Protein AF-A0A501X6L5-F1 (afdb_monomer)

Sequence (198 aa):
YAATHTALEVLQSWLGADRAATLVVLTHGGVGLAGEDISDLAAAAVWGMARSAQAENPGRIVLIDTDAAVDASVLAGVGEPQLLVRGGTVHAPRLSPAPALLALPAAESAWRLAAGGGGTLEDLVIQPCPEVQAPLQAGQVRVAVAAVGVNFRDVVAALGMYPGQAPPLGAEGAGVVLETGPEVTDLAVGDAVMGFLG

Secondary structure (DSSP, 8-state):
-HHHHHHHHHHHHHHTS--SSPEEEEESSSS--TT---S-HHHHHHHHHHHHHHHHSTTSEEEEEESS---HHHHHTTS-SEEEEETTEEE---------SS-PPPTTS-EEEE--SSSSGGG-EEEE-GGGGSPPPTT-EEEEEEEE---HHHHHHHTT-SSSSPPPS--EEEEEEEEE-TT--S--TT-EEEEE--

Structure (mmCIF, N/CA/C/O backbone):
data_AF-A0A501X6L5-F1
#
_entry.id   AF-A0A501X6L5-F1
#
loop_
_atom_site.group_PDB
_atom_site.id
_atom_site.type_symbol
_atom_site.label_atom_id
_atom_site.label_alt_id
_atom_site.label_comp_id
_atom_site.label_asym_id
_atom_site.label_entity_id
_atom_site.label_seq_id
_atom_site.pdbx_PDB_ins_code
_atom_site.Cartn_x
_atom_site.Cartn_y
_atom_site.Cartn_z
_atom_site.occupancy
_atom_site.B_iso_or_equiv
_atom_site.auth_seq_id
_atom_site.auth_comp_id
_atom_site.auth_asym_id
_atom_site.auth_atom_id
_atom_site.pdbx_PDB_model_num
ATOM 1 N N . TYR A 1 1 ? -1.379 -13.416 -17.800 1.00 65.88 1 TYR A N 1
ATOM 2 C CA . TYR A 1 1 ? -0.197 -14.179 -18.260 1.00 65.88 1 TYR A CA 1
ATOM 3 C C . TYR A 1 1 ? 0.191 -13.961 -19.726 1.00 65.88 1 TYR A C 1
ATOM 5 O O . TYR A 1 1 ? 1.322 -14.272 -20.066 1.00 65.88 1 TYR A O 1
ATOM 13 N N . ALA A 1 2 ? -0.660 -13.412 -20.607 1.00 90.19 2 ALA A N 1
ATOM 14 C CA . ALA A 1 2 ? -0.265 -13.169 -22.005 1.00 90.19 2 ALA A CA 1
ATOM 15 C C . ALA A 1 2 ? 0.975 -12.256 -22.131 1.00 90.19 2 ALA A C 1
ATOM 17 O O . ALA A 1 2 ? 1.943 -12.636 -22.779 1.00 90.19 2 ALA A O 1
ATOM 18 N N . ALA A 1 3 ? 0.998 -11.122 -21.417 1.00 89.69 3 ALA A N 1
ATOM 19 C CA . ALA A 1 3 ? 2.121 -10.178 -21.441 1.00 89.69 3 ALA A CA 1
ATOM 20 C C . ALA A 1 3 ? 3.463 -10.812 -21.028 1.00 89.69 3 ALA A C 1
ATOM 22 O O . ALA A 1 3 ? 4.483 -10.581 -21.670 1.00 89.69 3 ALA A O 1
ATOM 23 N N . THR A 1 4 ? 3.463 -11.659 -19.994 1.00 92.25 4 THR A N 1
ATOM 24 C CA . THR A 1 4 ? 4.670 -12.366 -19.544 1.00 92.25 4 THR A CA 1
ATOM 25 C C . THR A 1 4 ? 5.132 -13.421 -20.545 1.00 92.25 4 THR A C 1
ATOM 27 O O . THR A 1 4 ? 6.331 -13.571 -20.730 1.00 92.25 4 THR A O 1
ATOM 30 N N . HIS A 1 5 ? 4.220 -14.117 -21.234 1.00 94.50 5 HIS A N 1
ATOM 31 C CA . HIS A 1 5 ? 4.602 -15.054 -22.298 1.00 94.50 5 HIS A CA 1
ATOM 32 C C . HIS A 1 5 ? 5.231 -14.331 -23.489 1.00 94.50 5 HIS A C 1
ATOM 34 O O . HIS A 1 5 ? 6.322 -14.698 -23.914 1.00 94.50 5 HIS A O 1
ATOM 40 N N . THR A 1 6 ? 4.605 -13.252 -23.960 1.00 95.75 6 THR A N 1
ATOM 41 C CA . THR A 1 6 ? 5.154 -12.435 -25.047 1.00 95.75 6 THR A CA 1
ATOM 42 C C . THR A 1 6 ? 6.518 -11.852 -24.677 1.00 95.75 6 THR A C 1
ATOM 44 O O . THR A 1 6 ? 7.462 -11.933 -25.459 1.00 95.75 6 THR A O 1
ATOM 47 N N . ALA A 1 7 ? 6.662 -11.308 -23.466 1.00 95.75 7 ALA A N 1
ATOM 48 C CA . ALA A 1 7 ? 7.943 -10.790 -23.000 1.00 95.75 7 ALA A CA 1
ATOM 49 C C . ALA A 1 7 ? 9.006 -11.896 -22.876 1.00 95.75 7 ALA A C 1
ATOM 51 O O . ALA A 1 7 ? 10.163 -11.659 -23.215 1.00 95.75 7 ALA A O 1
ATOM 52 N N . LEU A 1 8 ? 8.632 -13.107 -22.448 1.00 96.19 8 LEU A N 1
ATOM 53 C CA . LEU A 1 8 ? 9.548 -14.246 -22.371 1.00 96.19 8 LEU A CA 1
ATOM 54 C C . LEU A 1 8 ? 10.057 -14.656 -23.755 1.00 96.19 8 LEU A C 1
ATOM 56 O O . LEU A 1 8 ? 11.258 -14.846 -23.922 1.00 96.19 8 LEU A O 1
ATOM 60 N N . GLU A 1 9 ? 9.170 -14.751 -24.747 1.00 96.94 9 GLU A N 1
ATOM 61 C CA . GLU A 1 9 ? 9.541 -15.074 -26.130 1.00 96.94 9 GLU A CA 1
ATOM 62 C C . GLU A 1 9 ? 10.528 -14.045 -26.698 1.00 96.94 9 GLU A C 1
ATOM 64 O O . GLU A 1 9 ? 11.546 -14.413 -27.291 1.00 96.94 9 GLU A O 1
ATOM 69 N N . VAL A 1 10 ? 10.279 -12.752 -26.454 1.00 96.50 10 VAL A N 1
ATOM 70 C CA . VAL A 1 10 ? 11.188 -11.668 -26.856 1.00 96.50 10 VAL A CA 1
ATOM 71 C C . VAL A 1 10 ? 12.534 -11.784 -26.142 1.00 96.50 10 VAL A C 1
ATOM 73 O O . VAL A 1 10 ? 13.573 -11.697 -26.797 1.00 96.50 10 VAL A O 1
ATOM 76 N N . LEU A 1 11 ? 12.540 -12.015 -24.826 1.00 95.69 11 LEU A N 1
ATOM 77 C CA . LEU A 1 11 ? 13.768 -12.167 -24.042 1.00 95.69 11 LEU A CA 1
ATOM 78 C C . LEU A 1 11 ? 14.596 -13.363 -24.523 1.00 95.69 11 LEU A C 1
ATOM 80 O O . LEU A 1 11 ? 15.789 -13.211 -24.772 1.00 95.69 11 LEU A O 1
ATOM 84 N N . GLN A 1 12 ? 13.975 -14.528 -24.713 1.00 94.81 12 GLN A N 1
ATOM 85 C CA . GLN A 1 12 ? 14.652 -15.737 -25.190 1.00 94.81 12 GLN A CA 1
ATOM 86 C C . GLN A 1 12 ? 15.212 -15.550 -26.602 1.00 94.81 12 GLN A C 1
ATOM 88 O O . GLN A 1 12 ? 16.381 -15.847 -26.850 1.00 94.81 12 GLN A O 1
ATOM 93 N N . SER A 1 13 ? 14.407 -14.999 -27.516 1.00 95.06 13 SER A N 1
ATOM 94 C CA . SER A 1 13 ? 14.838 -14.698 -28.884 1.00 95.06 13 SER A CA 1
ATOM 95 C C . SER A 1 13 ? 15.982 -13.681 -28.917 1.00 95.06 13 SER A C 1
ATOM 97 O O . SER A 1 13 ? 16.910 -13.803 -29.721 1.00 95.06 13 SER A O 1
ATOM 99 N N . TRP A 1 14 ? 15.939 -12.670 -28.044 1.00 94.88 14 TRP A N 1
ATOM 100 C CA . TRP A 1 14 ? 16.968 -11.640 -27.979 1.00 94.88 14 TRP A CA 1
ATOM 101 C C . TRP A 1 14 ? 18.277 -12.146 -27.393 1.00 94.88 14 TRP A C 1
ATOM 103 O O . TRP A 1 14 ? 19.342 -11.931 -27.974 1.00 94.88 14 TRP A O 1
ATOM 113 N N . LEU A 1 15 ? 18.197 -12.822 -26.252 1.00 93.31 15 LEU A N 1
ATOM 114 C CA . LEU A 1 15 ? 19.366 -13.279 -25.516 1.00 93.31 15 LEU A CA 1
ATOM 115 C C . LEU A 1 15 ? 20.055 -14.463 -26.196 1.00 93.31 15 LEU A C 1
ATOM 117 O O . LEU A 1 15 ? 21.276 -14.561 -26.097 1.00 93.31 15 LEU A O 1
ATOM 121 N N . GLY A 1 16 ? 19.305 -15.296 -26.927 1.00 91.38 16 GLY A N 1
ATOM 122 C CA . GLY A 1 16 ? 19.835 -16.432 -27.686 1.00 91.38 16 GLY A CA 1
ATOM 123 C C . GLY A 1 16 ? 20.628 -16.058 -28.944 1.00 91.38 16 GLY A C 1
ATOM 124 O O . GLY A 1 16 ? 21.267 -16.926 -29.533 1.00 91.38 16 GLY A O 1
ATOM 125 N N . ALA A 1 17 ? 20.610 -14.788 -29.361 1.00 89.38 17 ALA A N 1
ATOM 126 C CA . ALA A 1 17 ? 21.415 -14.286 -30.470 1.00 89.38 17 ALA A CA 1
ATOM 127 C C . ALA A 1 17 ? 22.638 -13.500 -29.965 1.00 89.38 17 ALA A C 1
ATOM 129 O O . ALA A 1 17 ? 22.542 -12.713 -29.016 1.00 89.38 17 ALA A O 1
ATOM 130 N N . ASP A 1 18 ? 23.772 -13.662 -30.652 1.00 83.75 18 ASP A N 1
ATOM 131 C CA . ASP A 1 18 ? 24.971 -12.857 -30.415 1.00 83.75 18 ASP A CA 1
ATOM 132 C C . ASP A 1 18 ? 24.766 -11.450 -30.997 1.00 83.75 18 ASP A C 1
ATOM 134 O O . ASP A 1 18 ? 24.734 -11.246 -32.214 1.00 83.75 18 ASP A O 1
ATOM 138 N N . ARG A 1 19 ? 24.499 -10.483 -30.115 1.00 86.19 19 ARG A N 1
ATOM 139 C CA . ARG A 1 19 ? 24.167 -9.095 -30.462 1.00 86.19 19 ARG A CA 1
ATOM 140 C C . ARG A 1 19 ? 24.930 -8.150 -29.550 1.00 86.19 19 ARG A C 1
ATOM 142 O O . ARG A 1 19 ? 24.770 -8.216 -28.332 1.00 86.19 19 ARG A O 1
ATOM 149 N N . ALA A 1 20 ? 25.647 -7.201 -30.147 1.00 83.62 20 ALA A N 1
ATOM 150 C CA . ALA A 1 20 ? 26.329 -6.108 -29.451 1.00 83.62 20 ALA A CA 1
ATOM 151 C C . ALA A 1 20 ? 25.384 -4.926 -29.131 1.00 83.62 20 ALA A C 1
ATOM 153 O O . ALA A 1 20 ? 25.762 -3.767 -29.273 1.00 83.62 20 ALA A O 1
ATOM 154 N N . ALA A 1 21 ? 24.133 -5.215 -28.760 1.00 89.88 21 ALA A N 1
ATOM 155 C CA . ALA A 1 21 ? 23.106 -4.216 -28.467 1.00 89.88 21 ALA A CA 1
ATOM 156 C C . ALA A 1 21 ? 22.317 -4.580 -27.202 1.00 89.88 21 ALA A C 1
ATOM 158 O O . ALA A 1 21 ? 22.178 -5.756 -26.852 1.00 89.88 21 ALA A O 1
ATOM 159 N N . THR A 1 22 ? 21.764 -3.558 -26.554 1.00 92.75 22 THR A N 1
ATOM 160 C CA . THR A 1 22 ? 20.955 -3.675 -25.337 1.00 92.75 22 THR A CA 1
ATOM 161 C C . THR A 1 22 ? 19.469 -3.723 -25.687 1.00 92.75 22 THR A C 1
ATOM 163 O O . THR A 1 22 ? 18.991 -2.929 -26.496 1.00 92.75 22 THR A O 1
ATOM 166 N N . LEU A 1 23 ? 18.726 -4.639 -25.065 1.00 95.62 23 LEU A N 1
ATOM 167 C CA . LEU A 1 23 ? 17.267 -4.672 -25.134 1.00 95.62 23 LEU A CA 1
ATOM 168 C C . LEU A 1 23 ? 16.685 -3.694 -24.114 1.00 95.62 23 LEU A C 1
ATOM 170 O O . LEU A 1 23 ? 16.940 -3.832 -22.920 1.00 95.62 23 LEU A O 1
ATOM 174 N N . VAL A 1 24 ? 15.864 -2.750 -24.569 1.00 96.69 24 VAL A N 1
ATOM 175 C CA . VAL A 1 24 ? 15.085 -1.893 -23.670 1.00 96.69 24 VAL A CA 1
ATOM 176 C C . VAL A 1 24 ? 13.669 -2.441 -23.551 1.00 96.69 24 VAL A C 1
ATOM 178 O O . VAL A 1 24 ? 12.978 -2.614 -24.554 1.00 96.69 24 VAL A O 1
ATOM 181 N N . VAL A 1 25 ? 13.236 -2.694 -22.320 1.00 97.12 25 VAL A N 1
ATOM 182 C CA . VAL A 1 25 ? 11.857 -3.059 -21.990 1.00 97.12 25 VAL A CA 1
ATOM 183 C C . VAL A 1 25 ? 11.184 -1.823 -21.403 1.00 97.12 25 VAL A C 1
ATOM 185 O O . VAL A 1 25 ? 11.472 -1.434 -20.272 1.00 97.12 25 VAL A O 1
ATOM 188 N N . LEU A 1 26 ? 10.321 -1.197 -22.204 1.00 97.00 26 LEU A N 1
ATOM 189 C CA . LEU A 1 26 ? 9.562 -0.008 -21.826 1.00 97.00 26 LEU A CA 1
ATOM 190 C C . LEU A 1 26 ? 8.163 -0.403 -21.346 1.00 97.00 26 LEU A C 1
ATOM 192 O O . LEU A 1 26 ? 7.487 -1.215 -21.976 1.00 97.00 26 LEU A O 1
ATOM 196 N N . THR A 1 27 ? 7.731 0.185 -20.240 1.00 96.81 27 THR A N 1
ATOM 197 C CA . THR A 1 27 ? 6.448 -0.091 -19.578 1.00 96.81 27 THR A CA 1
ATOM 198 C C . THR A 1 27 ? 5.822 1.203 -19.055 1.00 96.81 27 THR A C 1
ATOM 200 O O . THR A 1 27 ? 6.477 2.247 -19.028 1.00 96.81 27 THR A O 1
ATOM 203 N N . HIS A 1 28 ? 4.551 1.134 -18.664 1.00 95.75 28 HIS A N 1
ATOM 204 C CA . HIS A 1 28 ? 3.815 2.234 -18.052 1.00 95.75 28 HIS A CA 1
ATOM 205 C C . HIS A 1 28 ? 3.000 1.690 -16.878 1.00 95.75 28 HIS A C 1
ATOM 207 O O . HIS A 1 28 ? 2.153 0.821 -17.077 1.00 95.75 28 HIS A O 1
ATOM 213 N N . GLY A 1 29 ? 3.251 2.193 -15.669 1.00 96.00 29 GLY A N 1
ATOM 214 C CA . GLY A 1 29 ? 2.468 1.837 -14.483 1.00 96.00 29 GLY A CA 1
ATOM 215 C C . GLY A 1 29 ? 2.742 0.439 -13.914 1.00 96.00 29 GLY A C 1
ATOM 216 O O . GLY A 1 29 ? 1.944 -0.052 -13.120 1.00 96.00 29 GLY A O 1
ATOM 217 N N . GLY A 1 30 ? 3.848 -0.208 -14.298 1.00 95.81 30 GLY A N 1
ATOM 218 C CA . GLY A 1 30 ? 4.288 -1.499 -13.756 1.00 95.81 30 GLY A CA 1
ATOM 219 C C . GLY A 1 30 ? 5.139 -1.388 -12.488 1.00 95.81 30 GLY A C 1
ATOM 220 O O . GLY A 1 30 ? 5.297 -2.366 -11.757 1.00 95.81 30 GLY A O 1
ATOM 221 N N . VAL A 1 31 ? 5.682 -0.204 -12.212 1.00 96.62 31 VAL A N 1
ATOM 222 C CA . VAL A 1 31 ? 6.394 0.155 -10.974 1.00 96.62 31 VAL A CA 1
ATOM 223 C C . VAL A 1 31 ? 6.049 1.600 -10.590 1.00 96.62 31 VAL A C 1
ATOM 225 O O . VAL A 1 31 ? 5.582 2.364 -11.432 1.00 96.62 31 VAL A O 1
ATOM 228 N N . GLY A 1 32 ? 6.272 1.991 -9.335 1.00 95.06 32 GLY A N 1
ATOM 229 C CA . GLY A 1 32 ? 5.905 3.319 -8.835 1.00 95.06 32 GLY A CA 1
ATOM 230 C C . GLY A 1 32 ? 6.797 3.796 -7.695 1.00 95.06 32 GLY A C 1
ATOM 231 O O . GLY A 1 32 ? 7.575 3.021 -7.128 1.00 95.06 32 GLY A O 1
ATOM 232 N N . LEU A 1 33 ? 6.697 5.088 -7.389 1.00 94.94 33 LEU A N 1
ATOM 233 C CA . LEU A 1 33 ? 7.301 5.692 -6.203 1.00 94.94 33 LEU A CA 1
ATOM 234 C C . LEU A 1 33 ? 6.522 5.314 -4.933 1.00 94.94 33 LEU A C 1
ATOM 236 O O . LEU A 1 33 ? 5.417 4.776 -4.981 1.00 94.94 33 LEU A O 1
ATOM 240 N N . ALA A 1 34 ? 7.103 5.604 -3.768 1.00 88.44 34 ALA A N 1
ATOM 241 C CA . ALA A 1 34 ? 6.405 5.425 -2.501 1.00 88.44 34 ALA A CA 1
ATOM 242 C C . ALA A 1 34 ? 5.109 6.257 -2.483 1.00 88.44 34 ALA A C 1
ATOM 244 O O . ALA A 1 34 ? 5.151 7.471 -2.676 1.00 88.44 34 ALA A O 1
ATOM 245 N N . GLY A 1 35 ? 3.974 5.596 -2.241 1.00 87.25 35 GLY A N 1
ATOM 246 C CA . GLY A 1 35 ? 2.648 6.220 -2.247 1.00 87.25 35 GLY A CA 1
ATOM 247 C C . GLY A 1 35 ? 1.938 6.230 -3.605 1.00 87.25 35 GLY A C 1
ATOM 248 O O . GLY A 1 35 ? 0.804 6.694 -3.666 1.00 87.25 35 GLY A O 1
ATOM 249 N N . GLU A 1 36 ? 2.557 5.717 -4.672 1.00 92.69 36 GLU A N 1
ATOM 250 C CA . GLU A 1 36 ? 1.889 5.518 -5.963 1.00 92.69 36 GLU A CA 1
ATOM 251 C C . GLU A 1 36 ? 1.265 4.120 -6.059 1.00 92.69 36 GLU A C 1
ATOM 253 O O . GLU A 1 36 ? 1.886 3.117 -5.696 1.00 92.69 36 GLU A O 1
ATOM 258 N N . ASP A 1 37 ? 0.057 4.051 -6.618 1.00 91.88 37 ASP A N 1
ATOM 259 C CA . ASP A 1 37 ? -0.573 2.785 -6.977 1.00 91.88 37 ASP A CA 1
ATOM 260 C C . ASP A 1 37 ? 0.036 2.207 -8.262 1.00 91.88 37 ASP A C 1
ATOM 262 O O . ASP A 1 37 ? 0.329 2.920 -9.225 1.00 91.88 37 ASP A O 1
ATOM 266 N N . ILE A 1 38 ? 0.167 0.881 -8.307 1.00 95.38 38 ILE A N 1
ATOM 267 C CA . ILE A 1 38 ? 0.560 0.154 -9.518 1.00 95.38 38 ILE A CA 1
ATOM 268 C C . ILE A 1 38 ? -0.686 -0.091 -10.370 1.00 95.38 38 ILE A C 1
ATOM 270 O O . ILE A 1 38 ? -1.555 -0.880 -9.997 1.00 95.38 38 ILE A O 1
ATOM 274 N N . SER A 1 39 ? -0.766 0.573 -11.523 1.00 95.19 39 SER A N 1
ATOM 275 C CA . SER A 1 39 ? -1.927 0.513 -12.419 1.00 95.19 39 SER A CA 1
ATOM 276 C C . SER A 1 39 ? -1.869 -0.631 -13.440 1.00 95.19 39 SER A C 1
ATOM 278 O O . SER A 1 39 ? -2.917 -1.057 -13.926 1.00 95.19 39 SER A O 1
ATOM 280 N N . ASP A 1 40 ? -0.681 -1.179 -13.727 1.00 96.00 40 ASP A N 1
ATOM 281 C CA . ASP A 1 40 ? -0.488 -2.323 -14.624 1.00 96.00 40 ASP A CA 1
ATOM 282 C C . ASP A 1 40 ? 0.278 -3.467 -13.932 1.00 96.00 40 ASP A C 1
ATOM 284 O O . ASP A 1 40 ? 1.506 -3.591 -13.975 1.00 96.00 40 ASP A O 1
ATOM 288 N N . LEU A 1 41 ? -0.481 -4.379 -13.322 1.00 96.19 41 LEU A N 1
ATOM 289 C CA . LEU A 1 41 ? 0.070 -5.573 -12.673 1.00 96.19 41 LEU A CA 1
ATOM 290 C C . LEU A 1 41 ? 0.727 -6.552 -13.662 1.00 96.19 41 LEU A C 1
ATOM 292 O O . LEU A 1 41 ? 1.592 -7.341 -13.270 1.00 96.19 41 LEU A O 1
ATOM 296 N N . ALA A 1 42 ? 0.340 -6.532 -14.941 1.00 96.31 42 ALA A N 1
ATOM 297 C CA . ALA A 1 42 ? 0.965 -7.380 -15.949 1.00 96.31 42 ALA A CA 1
ATOM 298 C C . ALA A 1 42 ? 2.362 -6.852 -16.304 1.00 96.31 42 ALA A C 1
ATOM 300 O O . ALA A 1 42 ? 3.305 -7.646 -16.382 1.00 96.31 42 ALA A O 1
ATOM 301 N N . ALA A 1 43 ? 2.520 -5.532 -16.432 1.00 96.62 43 ALA A N 1
ATOM 302 C CA . ALA A 1 43 ? 3.822 -4.886 -16.566 1.00 96.62 43 ALA A CA 1
ATOM 303 C C . ALA A 1 43 ? 4.704 -5.138 -15.332 1.00 96.62 43 ALA A C 1
ATOM 305 O O . ALA A 1 43 ? 5.874 -5.489 -15.488 1.00 96.62 43 ALA A O 1
ATOM 306 N N . ALA A 1 44 ? 4.147 -5.080 -14.117 1.00 97.19 44 ALA A N 1
ATOM 307 C CA . ALA A 1 44 ? 4.876 -5.418 -12.889 1.00 97.19 44 ALA A CA 1
ATOM 308 C C . ALA A 1 44 ? 5.438 -6.857 -12.911 1.00 97.19 44 ALA A C 1
ATOM 310 O O . ALA A 1 44 ? 6.580 -7.109 -12.509 1.00 97.19 44 ALA A O 1
ATOM 311 N N . ALA A 1 45 ? 4.664 -7.812 -13.437 1.00 96.94 45 ALA A N 1
ATOM 312 C CA . ALA A 1 45 ? 5.115 -9.191 -13.611 1.00 96.94 45 ALA A CA 1
ATOM 313 C C . ALA A 1 45 ? 6.229 -9.314 -14.669 1.00 96.94 45 ALA A C 1
ATOM 315 O O . ALA A 1 45 ? 7.208 -10.034 -14.453 1.00 96.94 45 ALA A O 1
ATOM 316 N N . VAL A 1 46 ? 6.123 -8.579 -15.785 1.00 97.69 46 VAL A N 1
ATOM 317 C CA . VAL A 1 46 ? 7.189 -8.491 -16.801 1.00 97.69 46 VAL A CA 1
ATOM 318 C C . VAL A 1 46 ? 8.474 -7.929 -16.191 1.00 97.69 46 VAL A C 1
ATOM 320 O O . VAL A 1 46 ? 9.542 -8.491 -16.426 1.00 97.69 46 VAL A O 1
ATOM 323 N N . TRP A 1 47 ? 8.379 -6.898 -15.346 1.00 97.19 47 TRP A N 1
ATOM 324 C CA . TRP A 1 47 ? 9.510 -6.356 -14.590 1.00 97.19 47 TRP A CA 1
ATOM 325 C C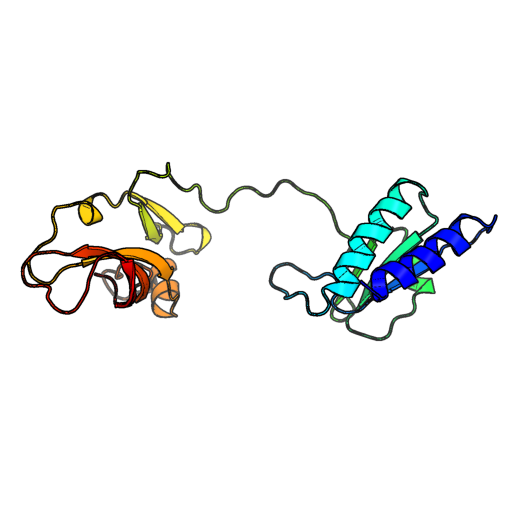 . TRP A 1 47 ? 10.187 -7.418 -13.725 1.00 97.19 47 TRP A C 1
ATOM 327 O O . TRP A 1 47 ? 11.406 -7.565 -13.778 1.00 97.19 47 TRP A O 1
ATOM 337 N N . GLY A 1 48 ? 9.417 -8.190 -12.952 1.00 96.12 48 GLY A N 1
ATOM 338 C CA . GLY A 1 48 ? 9.958 -9.278 -12.131 1.00 96.12 48 GLY A CA 1
ATOM 339 C C . GLY A 1 48 ? 10.744 -10.308 -12.943 1.00 96.12 48 GLY A C 1
ATOM 340 O O . GLY A 1 48 ? 11.876 -10.641 -12.593 1.00 96.12 48 GLY A O 1
ATOM 341 N N . MET A 1 49 ? 10.176 -10.755 -14.062 1.00 96.62 49 MET A N 1
ATOM 342 C CA . MET A 1 49 ? 10.817 -11.712 -14.964 1.00 96.62 49 MET A CA 1
ATOM 343 C C . MET A 1 49 ? 12.074 -11.133 -15.631 1.00 96.62 49 MET A C 1
ATOM 345 O O . MET A 1 49 ? 13.127 -11.770 -15.634 1.00 96.62 49 MET A O 1
ATOM 349 N N . ALA A 1 50 ? 11.990 -9.914 -16.166 1.00 96.88 50 ALA A N 1
ATOM 350 C CA . ALA A 1 50 ? 13.110 -9.267 -16.839 1.00 96.88 50 ALA A CA 1
ATOM 351 C C . ALA A 1 50 ? 14.269 -8.963 -15.878 1.00 96.88 50 ALA A C 1
ATOM 353 O O . ALA A 1 50 ? 15.424 -9.081 -16.279 1.00 96.88 50 ALA A O 1
ATOM 354 N N . ARG A 1 51 ? 13.993 -8.661 -14.599 1.00 96.12 51 ARG A N 1
ATOM 355 C CA . ARG A 1 51 ? 15.034 -8.543 -13.562 1.00 96.12 51 ARG A CA 1
ATOM 356 C C . ARG A 1 51 ? 15.797 -9.851 -13.343 1.00 96.12 51 ARG A C 1
ATOM 358 O O . ARG A 1 51 ? 17.009 -9.810 -13.157 1.00 96.12 51 ARG A O 1
ATOM 365 N N . SER A 1 52 ? 15.120 -11.001 -13.403 1.00 96.25 52 SER A N 1
ATOM 366 C CA . SER A 1 52 ? 15.797 -12.307 -13.351 1.00 96.25 52 SER A CA 1
ATOM 367 C C . SER A 1 52 ? 16.730 -12.480 -14.552 1.00 96.25 52 SER A C 1
ATOM 369 O O . SER A 1 52 ? 17.909 -12.781 -14.386 1.00 96.25 52 SER A O 1
ATOM 371 N N . ALA A 1 53 ? 16.240 -12.182 -15.760 1.00 95.62 53 ALA A N 1
ATOM 372 C CA . ALA A 1 53 ? 17.048 -12.251 -16.977 1.00 95.62 53 ALA A CA 1
ATOM 373 C C . ALA A 1 53 ? 18.234 -11.261 -16.970 1.00 95.62 53 ALA A C 1
ATOM 375 O O . ALA A 1 53 ? 19.306 -11.597 -17.472 1.00 95.62 53 ALA A O 1
ATOM 376 N N . GLN A 1 54 ? 18.071 -10.069 -16.377 1.00 95.50 54 GLN A N 1
ATOM 377 C CA . GLN A 1 54 ? 19.143 -9.085 -16.163 1.00 95.50 54 GLN A CA 1
ATOM 378 C C . GLN A 1 54 ? 20.268 -9.628 -15.280 1.00 95.50 54 GLN A C 1
ATOM 380 O O . GLN A 1 54 ? 21.435 -9.390 -15.586 1.00 95.50 54 GLN A O 1
ATOM 385 N N . ALA A 1 55 ? 19.931 -10.342 -14.202 1.00 94.00 55 ALA A N 1
ATOM 386 C CA . ALA A 1 55 ? 20.923 -10.927 -13.301 1.00 94.00 55 ALA A CA 1
ATOM 387 C C . ALA A 1 55 ? 21.776 -11.995 -14.007 1.00 94.00 55 ALA A C 1
ATOM 389 O O . ALA A 1 55 ? 22.975 -12.091 -13.758 1.00 94.00 55 ALA A O 1
ATOM 390 N N . GLU A 1 56 ? 21.170 -12.752 -14.923 1.00 94.81 56 GLU A N 1
ATOM 391 C CA . GLU A 1 56 ? 21.858 -13.753 -15.747 1.00 94.81 56 GLU A CA 1
ATOM 392 C C . GLU A 1 56 ? 22.633 -13.136 -16.924 1.00 94.81 56 GLU A C 1
ATOM 394 O O . GLU A 1 56 ? 23.612 -13.713 -17.392 1.00 94.81 56 GLU A O 1
ATOM 399 N N . ASN A 1 57 ? 22.220 -11.956 -17.403 1.00 92.88 57 ASN A N 1
ATOM 400 C CA . ASN A 1 57 ? 22.789 -11.291 -18.580 1.00 92.88 57 ASN A CA 1
ATOM 401 C C . ASN A 1 57 ? 23.133 -9.810 -18.303 1.00 92.88 57 ASN A C 1
ATOM 403 O O . ASN A 1 57 ? 22.482 -8.913 -18.861 1.00 92.88 57 ASN A O 1
ATOM 407 N N . PRO A 1 58 ? 24.157 -9.516 -17.474 1.00 92.38 58 PRO A N 1
ATOM 408 C CA . PRO A 1 58 ? 24.493 -8.146 -17.089 1.00 92.38 58 PRO A CA 1
ATOM 409 C C . PRO A 1 58 ? 24.744 -7.224 -18.291 1.00 92.38 58 PRO A C 1
ATOM 411 O O . PRO A 1 58 ? 25.443 -7.583 -19.237 1.00 92.38 58 PRO A O 1
ATOM 414 N N . GLY A 1 59 ? 24.160 -6.022 -18.260 1.00 91.69 59 GLY A N 1
ATOM 415 C CA . GLY A 1 59 ? 24.326 -4.994 -19.299 1.00 91.69 59 GLY A CA 1
ATOM 416 C C . GLY A 1 59 ? 23.554 -5.232 -20.606 1.00 91.69 59 GLY A C 1
ATOM 417 O O . GLY A 1 59 ? 23.543 -4.358 -21.473 1.00 91.69 59 GLY A O 1
ATOM 418 N N . ARG A 1 60 ? 22.871 -6.376 -20.763 1.00 94.38 60 ARG A N 1
ATOM 419 C CA . ARG A 1 60 ? 22.143 -6.704 -22.004 1.00 94.38 60 ARG A CA 1
ATOM 420 C C . ARG A 1 60 ? 20.688 -6.249 -22.027 1.00 94.38 60 ARG A C 1
ATOM 422 O O . ARG A 1 60 ? 20.099 -6.205 -23.105 1.00 94.38 60 ARG A O 1
ATOM 429 N N . ILE A 1 61 ? 20.109 -5.930 -20.872 1.00 96.56 61 ILE A N 1
ATOM 430 C CA . ILE A 1 61 ? 18.705 -5.526 -20.735 1.00 96.56 61 ILE A CA 1
ATOM 431 C C . ILE A 1 61 ? 18.626 -4.279 -19.855 1.00 96.56 61 ILE A C 1
ATOM 433 O O . ILE A 1 61 ? 19.236 -4.252 -18.786 1.00 96.56 61 ILE A O 1
ATOM 437 N N . VAL A 1 62 ? 17.827 -3.293 -20.260 1.00 97.44 62 VAL A N 1
ATOM 438 C CA . VAL A 1 62 ? 17.459 -2.117 -19.458 1.00 97.44 62 VAL A CA 1
ATOM 439 C C . VAL A 1 62 ? 15.939 -2.076 -19.306 1.00 97.44 62 VAL A C 1
ATOM 441 O O . VAL A 1 62 ? 15.209 -2.224 -20.287 1.00 97.44 62 VAL A O 1
ATOM 444 N N . LEU A 1 63 ? 15.463 -1.891 -18.076 1.00 97.94 63 LEU A N 1
ATOM 445 C CA . LEU A 1 63 ? 14.043 -1.741 -17.750 1.00 97.94 63 LEU A CA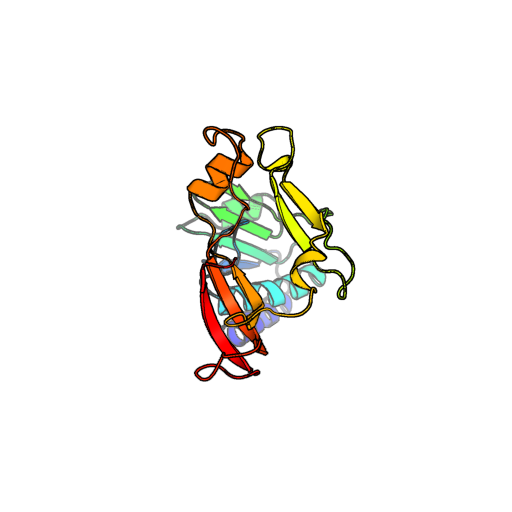 1
ATOM 446 C C . LEU A 1 63 ? 13.718 -0.266 -17.540 1.00 97.94 63 LEU A C 1
ATOM 448 O O . LEU A 1 63 ? 14.415 0.410 -16.784 1.00 97.94 63 LEU A O 1
ATOM 452 N N . ILE A 1 64 ? 12.665 0.219 -18.192 1.00 98.12 64 ILE A N 1
ATOM 453 C CA . ILE A 1 64 ? 12.204 1.602 -18.072 1.00 98.12 64 ILE A CA 1
ATOM 454 C C . ILE A 1 64 ? 10.689 1.599 -17.880 1.00 98.12 64 ILE A C 1
ATOM 456 O O . ILE A 1 64 ? 9.952 1.015 -18.675 1.00 98.12 64 ILE A O 1
ATOM 460 N N . ASP A 1 65 ? 10.215 2.272 -16.840 1.00 97.81 65 ASP A N 1
ATOM 461 C CA . ASP A 1 65 ? 8.796 2.571 -16.654 1.00 97.81 65 ASP A CA 1
ATOM 462 C C . ASP A 1 65 ? 8.614 4.080 -16.685 1.00 97.81 65 ASP A C 1
ATOM 464 O O . ASP A 1 65 ? 9.370 4.808 -16.043 1.00 97.81 65 ASP A O 1
ATOM 468 N N . THR A 1 66 ? 7.655 4.565 -17.463 1.00 96.94 66 THR A N 1
ATOM 469 C CA . THR A 1 66 ? 7.470 5.999 -17.682 1.00 96.94 66 THR A CA 1
ATOM 470 C C . THR A 1 66 ? 6.002 6.376 -17.767 1.00 96.94 66 THR A C 1
ATOM 472 O O . THR A 1 66 ? 5.177 5.615 -18.267 1.00 96.94 66 THR A O 1
ATOM 475 N N . ASP A 1 67 ? 5.676 7.572 -17.288 1.00 94.25 67 ASP A N 1
ATOM 476 C CA . ASP A 1 67 ? 4.356 8.191 -17.378 1.00 94.25 67 ASP A CA 1
ATOM 477 C C . ASP A 1 67 ? 4.124 8.968 -18.689 1.00 94.25 67 ASP A 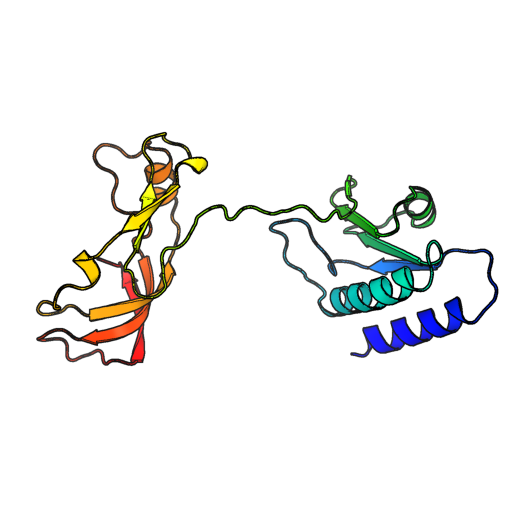C 1
ATOM 479 O O . ASP A 1 67 ? 3.005 9.411 -18.948 1.00 94.25 67 ASP A O 1
ATOM 483 N N . ALA A 1 68 ? 5.150 9.113 -19.534 1.00 93.31 68 ALA A N 1
ATOM 484 C CA . ALA A 1 68 ? 5.098 9.896 -20.765 1.00 93.31 68 ALA A CA 1
ATOM 485 C C . ALA A 1 68 ? 5.966 9.293 -21.883 1.00 93.31 68 ALA A C 1
ATOM 487 O O . ALA A 1 68 ? 6.713 8.338 -21.692 1.00 93.31 68 ALA A O 1
ATOM 488 N N . ALA A 1 69 ? 5.881 9.858 -23.089 1.00 92.88 69 ALA A N 1
ATOM 489 C CA . ALA A 1 69 ? 6.786 9.484 -24.172 1.00 92.88 69 ALA A CA 1
ATOM 490 C C . ALA A 1 69 ? 8.220 9.948 -23.857 1.00 92.88 69 ALA A C 1
ATOM 492 O O . ALA A 1 69 ? 8.444 11.116 -23.538 1.00 92.88 69 ALA A O 1
ATOM 493 N N . VAL A 1 70 ? 9.189 9.040 -23.987 1.00 92.75 70 VAL A N 1
ATOM 494 C CA . VAL A 1 70 ? 10.609 9.283 -23.688 1.00 92.75 70 VAL A CA 1
ATOM 495 C C . VAL A 1 70 ? 11.507 8.737 -24.792 1.00 92.75 70 VAL A C 1
ATOM 497 O O . VAL A 1 70 ? 11.147 7.786 -25.488 1.00 92.75 70 VAL A O 1
ATOM 500 N N . ASP A 1 71 ? 12.708 9.300 -24.920 1.00 93.94 71 ASP A N 1
ATOM 501 C CA . ASP A 1 71 ? 13.757 8.707 -25.745 1.00 93.94 71 ASP A CA 1
ATOM 502 C C . ASP A 1 71 ? 14.458 7.585 -24.965 1.00 93.94 71 ASP A C 1
ATOM 504 O O . ASP A 1 71 ? 15.338 7.809 -24.129 1.00 93.94 71 ASP A O 1
ATOM 508 N N . ALA A 1 72 ? 14.044 6.352 -25.248 1.00 92.44 72 ALA A N 1
ATOM 509 C CA . ALA A 1 72 ? 14.594 5.154 -24.628 1.00 92.44 72 ALA A CA 1
ATOM 510 C C . ALA A 1 72 ? 16.106 4.988 -24.865 1.00 92.44 72 ALA A C 1
ATOM 512 O O . ALA A 1 72 ? 16.780 4.391 -24.027 1.00 92.44 72 ALA A O 1
ATOM 513 N N . SER A 1 73 ? 16.652 5.512 -25.970 1.00 91.88 73 SER A N 1
ATOM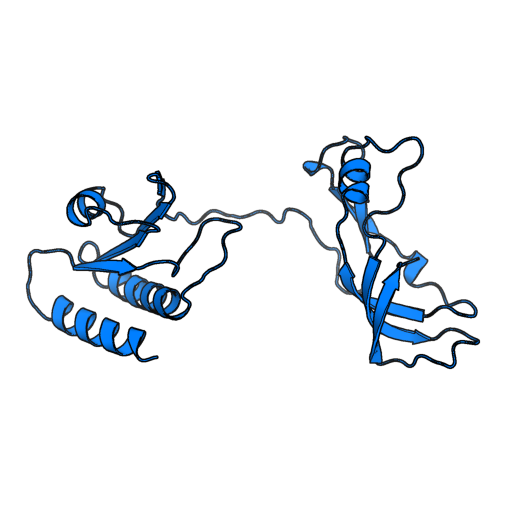 514 C CA . SER A 1 73 ? 18.084 5.402 -26.272 1.00 91.88 73 SER A CA 1
ATOM 515 C C . SER A 1 73 ? 18.924 6.299 -25.364 1.00 91.88 73 SER A C 1
ATOM 517 O O . SER A 1 73 ? 19.959 5.867 -24.855 1.00 91.88 73 SER A O 1
ATOM 519 N N . VAL A 1 74 ? 18.428 7.508 -25.078 1.00 93.19 74 VAL A N 1
ATOM 520 C CA . VAL A 1 74 ? 19.050 8.436 -24.127 1.00 93.19 74 VAL A CA 1
ATOM 521 C C . VAL A 1 74 ? 19.010 7.851 -22.718 1.00 93.19 74 VAL A C 1
ATOM 523 O O . VAL A 1 74 ? 20.034 7.816 -22.039 1.00 93.19 74 VAL A O 1
ATOM 526 N N . LEU A 1 75 ? 17.853 7.337 -22.292 1.00 94.50 75 LEU A N 1
ATOM 527 C CA . LEU A 1 75 ? 17.694 6.748 -20.960 1.00 94.50 75 LEU A CA 1
ATOM 528 C C . LEU A 1 75 ? 18.547 5.486 -20.773 1.00 94.50 75 LEU A C 1
ATOM 530 O O . LEU A 1 75 ? 19.198 5.338 -19.742 1.00 94.50 75 LEU A O 1
ATOM 534 N N . ALA A 1 76 ? 18.622 4.610 -21.777 1.00 92.56 76 ALA A N 1
ATOM 535 C CA . ALA A 1 76 ? 19.500 3.441 -21.731 1.00 92.56 76 ALA A CA 1
ATOM 536 C C . ALA A 1 76 ? 20.992 3.818 -21.618 1.00 92.56 76 ALA A C 1
ATOM 538 O O . ALA A 1 76 ? 21.780 3.050 -21.069 1.00 92.56 76 ALA A O 1
ATOM 539 N N . GLY A 1 77 ? 2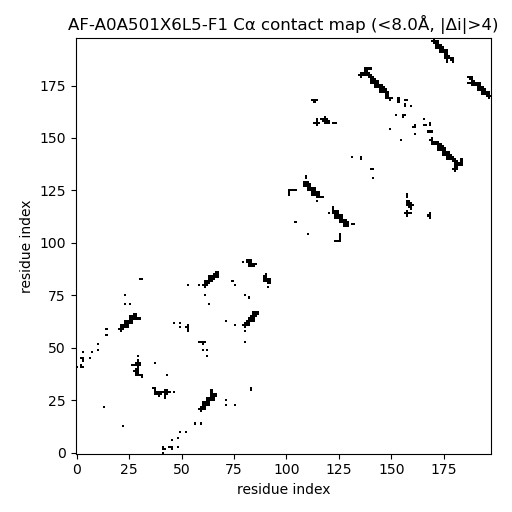1.377 5.011 -22.086 1.00 91.88 77 GLY A N 1
ATOM 540 C CA . GLY A 1 77 ? 22.732 5.554 -21.969 1.00 91.88 77 GLY A CA 1
ATOM 541 C C . GLY A 1 77 ? 23.110 6.082 -20.578 1.00 91.88 77 GLY A C 1
ATOM 542 O O . GLY A 1 77 ? 24.282 6.373 -20.354 1.00 91.88 77 GLY A O 1
ATOM 543 N N . VAL A 1 78 ? 22.165 6.184 -19.633 1.00 91.94 78 VAL A N 1
ATOM 544 C CA . VAL A 1 78 ? 22.417 6.686 -18.263 1.00 91.94 78 VAL A CA 1
ATOM 545 C C . VAL A 1 78 ? 23.324 5.745 -17.455 1.00 91.94 78 VAL A C 1
ATOM 547 O O . VAL A 1 78 ? 23.970 6.175 -16.504 1.00 91.94 78 VAL A O 1
ATOM 550 N N . GLY A 1 79 ? 23.416 4.469 -17.846 1.00 92.25 79 GLY A N 1
ATOM 551 C CA . GLY A 1 79 ? 24.257 3.471 -17.174 1.00 92.25 79 GLY A CA 1
ATOM 552 C C . GLY A 1 79 ? 23.579 2.762 -15.998 1.00 92.25 79 GLY A C 1
ATOM 553 O O . GLY A 1 79 ? 24.220 1.980 -15.300 1.00 92.25 79 GLY A O 1
ATOM 554 N N . GLU A 1 80 ? 22.281 2.992 -15.798 1.00 96.19 80 GLU A N 1
ATOM 555 C CA . GLU A 1 80 ? 21.461 2.287 -14.814 1.00 96.19 80 GLU A CA 1
ATOM 556 C C . GLU A 1 80 ? 20.648 1.174 -15.496 1.00 96.19 80 GLU A C 1
ATOM 558 O O . GLU A 1 80 ? 20.028 1.411 -16.535 1.00 96.19 80 GLU A O 1
ATOM 563 N N . PRO A 1 81 ? 20.590 -0.044 -14.926 1.00 96.00 81 PRO A N 1
ATOM 564 C CA . PRO A 1 81 ? 19.855 -1.155 -15.531 1.00 96.00 81 PRO A CA 1
ATOM 565 C C . PRO A 1 81 ? 18.334 -1.012 -15.390 1.00 96.00 81 PRO A C 1
ATOM 567 O O . PRO A 1 81 ? 17.580 -1.706 -16.074 1.00 96.00 81 PRO A O 1
ATOM 570 N N . GLN A 1 82 ? 17.865 -0.178 -14.462 1.00 97.69 82 GLN A N 1
ATOM 571 C CA . GLN A 1 82 ? 16.455 -0.040 -14.112 1.00 97.69 82 GLN A CA 1
ATOM 572 C C . GLN A 1 82 ? 16.150 1.428 -13.841 1.00 97.69 82 GLN A C 1
ATOM 574 O O . GLN A 1 82 ? 16.812 2.049 -13.011 1.00 97.69 82 GLN A O 1
ATOM 579 N N . LEU A 1 83 ? 15.146 1.960 -14.533 1.00 97.81 83 LEU A N 1
ATOM 580 C CA . LEU A 1 83 ? 14.771 3.365 -14.490 1.00 97.81 83 LEU A CA 1
ATOM 581 C C . LEU A 1 83 ? 13.260 3.521 -14.322 1.00 97.81 83 LEU A C 1
ATOM 583 O O . LEU A 1 83 ? 12.467 2.826 -14.956 1.00 97.81 83 LEU A O 1
ATOM 587 N N . LEU A 1 84 ? 12.879 4.485 -13.494 1.00 97.75 84 LEU A N 1
ATOM 588 C CA . LEU A 1 84 ? 11.517 4.973 -13.345 1.00 97.75 84 LEU A CA 1
ATOM 589 C C . LEU A 1 84 ? 11.499 6.456 -13.718 1.00 97.75 84 LEU A C 1
ATOM 591 O O . LEU A 1 84 ? 12.256 7.239 -13.151 1.00 97.75 84 LEU A O 1
ATOM 595 N N . VAL A 1 85 ? 10.653 6.844 -14.665 1.00 96.88 85 VAL A N 1
ATOM 596 C CA . VAL A 1 85 ? 10.494 8.231 -15.106 1.00 96.88 85 VAL A CA 1
ATOM 597 C C . VAL A 1 85 ? 9.113 8.728 -14.701 1.00 96.88 85 VAL A C 1
ATOM 599 O O . VAL A 1 85 ? 8.102 8.143 -15.100 1.00 96.88 85 VAL A O 1
ATOM 602 N N . ARG A 1 86 ? 9.080 9.790 -13.894 1.00 96.19 86 ARG A N 1
ATOM 603 C CA . ARG A 1 86 ? 7.851 10.434 -13.410 1.00 96.19 86 ARG A CA 1
ATOM 604 C C . ARG A 1 86 ? 7.992 11.944 -13.492 1.00 96.19 86 ARG A C 1
ATOM 606 O O . ARG A 1 86 ? 8.978 12.495 -13.002 1.00 96.19 86 ARG A O 1
ATOM 613 N N . GLY A 1 87 ? 7.055 12.621 -14.153 1.00 92.25 87 GLY A N 1
ATOM 614 C CA . GLY A 1 87 ? 7.072 14.080 -14.301 1.00 92.25 87 GLY A CA 1
ATOM 615 C C . GLY A 1 87 ? 8.383 14.627 -14.886 1.00 92.25 87 GLY A C 1
ATOM 616 O O . GLY A 1 87 ? 8.838 15.695 -14.486 1.00 92.25 87 GLY A O 1
ATOM 617 N N . GLY A 1 88 ? 9.040 13.866 -15.770 1.00 92.12 88 GLY A N 1
ATOM 618 C CA . GLY A 1 88 ? 10.346 14.212 -16.351 1.00 92.12 88 GLY A CA 1
ATOM 619 C C . GLY A 1 88 ? 11.564 13.977 -15.444 1.00 92.12 88 GLY A C 1
ATOM 620 O O . GLY A 1 88 ? 12.690 14.220 -15.873 1.00 92.12 88 GLY A O 1
ATOM 621 N N . THR A 1 89 ? 11.371 13.479 -14.221 1.00 95.25 89 THR A N 1
ATOM 622 C CA . THR A 1 89 ? 12.456 13.105 -13.302 1.00 95.25 89 THR A CA 1
ATOM 623 C C . THR A 1 89 ? 12.789 11.626 -13.454 1.00 95.25 89 THR A C 1
ATOM 625 O O . THR A 1 89 ? 11.894 10.786 -13.517 1.00 95.25 89 THR A O 1
ATOM 628 N N . VAL A 1 90 ? 14.084 11.306 -13.512 1.00 96.94 90 VAL A N 1
ATOM 629 C CA . VAL A 1 90 ? 14.588 9.932 -13.633 1.00 96.94 90 VAL A CA 1
ATOM 630 C C . VAL A 1 90 ? 15.017 9.417 -12.260 1.00 96.94 90 VAL A C 1
ATOM 632 O O . VAL A 1 90 ? 15.852 10.024 -11.592 1.00 96.94 90 VAL A O 1
ATOM 635 N N . HIS A 1 91 ? 14.474 8.272 -11.860 1.00 97.38 91 HIS A N 1
ATOM 636 C CA . HIS A 1 91 ? 14.775 7.571 -10.618 1.00 97.38 91 HIS A CA 1
ATOM 637 C C . HIS A 1 91 ? 15.405 6.210 -10.925 1.00 97.38 91 HIS A C 1
ATOM 639 O O . HIS A 1 91 ? 14.999 5.528 -11.865 1.00 97.38 91 HIS A O 1
ATOM 645 N N . ALA A 1 92 ? 16.359 5.788 -10.097 1.00 96.06 92 ALA A N 1
ATOM 646 C CA . ALA A 1 92 ? 16.930 4.446 -10.134 1.00 96.06 92 ALA A CA 1
ATOM 647 C C . ALA A 1 92 ? 16.655 3.740 -8.796 1.00 96.06 92 ALA A C 1
ATOM 649 O O . ALA A 1 92 ? 16.858 4.345 -7.738 1.00 96.06 92 ALA A O 1
ATOM 650 N N . PRO A 1 93 ? 16.201 2.474 -8.800 1.00 94.50 93 PRO A N 1
ATOM 651 C CA . PRO A 1 93 ? 15.901 1.766 -7.569 1.00 94.50 93 PRO A CA 1
ATOM 652 C C . PRO A 1 93 ? 17.193 1.398 -6.835 1.00 94.50 93 PRO A C 1
ATOM 654 O O . PRO A 1 93 ? 18.182 0.961 -7.436 1.00 94.50 93 PRO A O 1
ATOM 657 N N . ARG A 1 94 ? 17.172 1.544 -5.510 1.00 92.75 94 ARG A N 1
ATOM 658 C CA . ARG A 1 94 ? 18.213 1.065 -4.599 1.00 92.75 94 ARG A CA 1
ATOM 659 C C . ARG A 1 94 ? 17.552 0.420 -3.396 1.00 92.75 94 ARG A C 1
ATOM 661 O O . ARG A 1 94 ? 16.564 0.930 -2.880 1.00 92.75 94 ARG A O 1
ATOM 668 N N . LEU A 1 95 ? 18.110 -0.703 -2.962 1.00 92.62 95 LEU A N 1
ATOM 669 C CA . LEU A 1 95 ? 17.691 -1.340 -1.726 1.00 92.62 95 LEU A CA 1
ATOM 670 C C . LEU A 1 95 ? 18.413 -0.669 -0.559 1.00 92.62 95 LEU A C 1
ATOM 672 O O . LEU A 1 95 ? 19.641 -0.591 -0.550 1.00 92.62 95 LEU A O 1
ATOM 676 N N . SER A 1 96 ? 17.654 -0.227 0.435 1.00 92.06 96 SER A N 1
ATOM 677 C CA . SER A 1 96 ? 18.175 0.254 1.711 1.00 92.06 96 SER A CA 1
ATOM 678 C C . SER A 1 96 ? 17.397 -0.387 2.858 1.00 92.06 96 SER A C 1
ATOM 680 O O . SER A 1 96 ? 16.209 -0.678 2.693 1.00 92.06 96 SER A O 1
ATOM 682 N N . PRO A 1 97 ? 18.019 -0.591 4.031 1.00 90.94 97 PRO A N 1
ATOM 683 C CA . PRO A 1 97 ? 17.275 -0.935 5.234 1.00 90.94 97 PRO A CA 1
ATOM 684 C C . PRO A 1 97 ? 16.188 0.113 5.498 1.00 90.94 97 PRO A C 1
ATOM 686 O O . PRO A 1 97 ? 16.469 1.310 5.487 1.00 90.94 97 PRO A O 1
ATOM 689 N N . ALA A 1 98 ? 14.961 -0.342 5.735 1.00 84.19 98 ALA A N 1
ATOM 690 C CA . ALA A 1 98 ? 13.853 0.502 6.157 1.00 84.19 98 ALA A CA 1
ATOM 691 C C . ALA A 1 98 ? 13.573 0.202 7.637 1.00 84.19 98 ALA A C 1
ATOM 693 O O . ALA A 1 98 ? 13.068 -0.883 7.939 1.00 84.19 98 ALA A O 1
ATOM 694 N N . PRO A 1 99 ? 13.947 1.089 8.578 1.00 79.81 99 PRO A N 1
ATOM 695 C CA . PRO A 1 99 ? 13.565 0.902 9.969 1.00 79.81 99 PRO A CA 1
ATOM 696 C C . PRO A 1 99 ? 12.039 0.978 10.083 1.00 79.81 99 PRO A C 1
ATOM 698 O O . PRO A 1 99 ? 11.394 1.757 9.381 1.00 79.81 99 PRO A O 1
ATOM 701 N N . ALA A 1 100 ? 11.457 0.164 10.964 1.00 79.19 100 ALA A N 1
ATOM 702 C CA . ALA A 1 100 ? 10.044 0.301 11.285 1.00 79.19 100 ALA A CA 1
ATOM 703 C C . ALA A 1 100 ? 9.801 1.710 11.844 1.00 79.19 100 ALA A C 1
ATOM 705 O O . ALA A 1 100 ? 10.491 2.120 12.777 1.00 79.19 100 ALA A O 1
ATOM 706 N N . LEU A 1 101 ? 8.830 2.434 11.279 1.00 81.00 101 LEU A N 1
ATOM 707 C CA . LEU A 1 101 ? 8.444 3.757 11.783 1.00 81.00 101 LEU A CA 1
ATOM 708 C C . LEU A 1 101 ? 7.931 3.657 13.226 1.00 81.00 101 LEU A C 1
ATOM 710 O O . LEU A 1 101 ? 8.237 4.505 14.053 1.00 81.00 101 LEU A O 1
ATOM 714 N N . LEU A 1 102 ? 7.197 2.581 13.529 1.00 86.25 102 LEU A N 1
ATOM 715 C CA . LEU A 1 102 ? 6.692 2.253 14.857 1.00 86.25 102 LEU A CA 1
ATOM 716 C C . LEU A 1 102 ? 6.910 0.766 15.141 1.00 86.25 102 LEU A C 1
ATOM 718 O O . LEU A 1 102 ? 6.653 -0.084 14.286 1.00 86.25 102 LEU A O 1
ATOM 722 N N . ALA A 1 103 ? 7.359 0.446 16.353 1.00 85.19 103 ALA A N 1
ATOM 723 C CA . ALA A 1 103 ? 7.444 -0.928 16.829 1.00 85.19 103 ALA A CA 1
ATOM 724 C C . ALA A 1 103 ? 6.119 -1.315 17.495 1.00 85.19 103 ALA A C 1
ATOM 726 O O . ALA A 1 103 ? 5.759 -0.766 18.538 1.00 85.19 103 ALA A O 1
ATOM 727 N N . LEU A 1 104 ? 5.394 -2.258 16.892 1.00 84.44 104 LEU A N 1
ATOM 728 C CA . LEU A 1 104 ? 4.202 -2.823 17.516 1.00 84.44 104 LEU A CA 1
ATOM 729 C C . LEU A 1 104 ? 4.611 -3.765 18.660 1.00 84.44 104 LEU A C 1
ATOM 731 O O . LEU A 1 104 ? 5.585 -4.512 18.519 1.00 84.44 104 LEU A O 1
ATOM 735 N N . PRO A 1 105 ? 3.894 -3.749 19.793 1.00 83.25 105 PRO A N 1
ATOM 736 C CA . PRO A 1 105 ? 4.143 -4.676 20.883 1.00 83.25 105 PRO A CA 1
ATOM 737 C C . PRO A 1 105 ? 3.663 -6.093 20.514 1.00 83.25 105 PRO A C 1
ATOM 739 O O . PRO A 1 105 ? 3.053 -6.315 19.467 1.00 83.25 105 PRO A O 1
ATOM 742 N N . ALA A 1 106 ? 3.982 -7.082 21.354 1.00 79.94 106 ALA A N 1
ATOM 743 C CA . ALA A 1 106 ? 3.653 -8.485 21.092 1.00 79.94 106 ALA A CA 1
ATOM 744 C C . ALA A 1 106 ? 2.138 -8.702 20.887 1.00 79.94 106 ALA A C 1
ATOM 746 O O . ALA A 1 106 ? 1.321 -7.993 21.477 1.00 79.94 106 ALA A O 1
ATOM 747 N N . ALA A 1 107 ? 1.777 -9.717 20.093 1.00 69.06 107 ALA A N 1
ATOM 748 C CA . ALA A 1 107 ? 0.428 -9.934 19.550 1.00 69.06 107 ALA A CA 1
ATOM 749 C C . ALA A 1 107 ? -0.719 -10.029 20.583 1.00 69.06 107 ALA A C 1
ATOM 751 O O . ALA A 1 107 ? -1.874 -9.848 20.217 1.00 69.06 107 ALA A O 1
ATOM 752 N N . GLU A 1 108 ? -0.422 -10.284 21.859 1.00 68.94 108 GLU A N 1
ATOM 753 C CA . GLU A 1 108 ? -1.423 -10.412 22.934 1.00 68.94 108 GLU A CA 1
ATOM 754 C C . GLU A 1 108 ? -1.629 -9.124 23.751 1.00 68.94 108 GLU A C 1
ATOM 756 O O . GLU A 1 108 ? -2.504 -9.054 24.616 1.00 68.94 108 GLU A O 1
ATOM 761 N N . SER A 1 109 ? -0.828 -8.087 23.499 1.00 80.50 109 SER A N 1
ATOM 762 C CA . SER A 1 109 ? -0.948 -6.815 24.210 1.00 80.50 109 SER A CA 1
ATOM 763 C C . SER A 1 109 ? -1.942 -5.887 23.517 1.00 80.50 109 SER A C 1
ATOM 765 O O . SER A 1 109 ? -1.875 -5.678 22.308 1.00 80.50 109 SER A O 1
ATOM 767 N N . ALA A 1 110 ? -2.861 -5.305 24.288 1.00 90.62 110 ALA A N 1
ATOM 768 C CA . ALA A 1 110 ? -3.698 -4.222 23.797 1.00 90.62 110 ALA A CA 1
ATOM 769 C C . ALA A 1 110 ? -2.894 -2.919 23.751 1.00 90.62 110 ALA A C 1
ATOM 771 O O . ALA A 1 110 ? -2.219 -2.545 24.717 1.00 90.62 110 ALA A O 1
ATOM 772 N N . TRP A 1 111 ? -2.970 -2.222 22.624 1.00 93.44 111 TRP A N 1
ATOM 773 C CA . TRP A 1 111 ? -2.238 -0.989 22.373 1.00 93.44 111 TRP A CA 1
ATOM 774 C C . TRP A 1 111 ? -3.070 -0.033 21.527 1.00 93.44 111 TRP A C 1
ATOM 776 O O . TRP A 1 111 ? -4.038 -0.428 20.880 1.00 93.44 111 TRP A O 1
ATOM 786 N N . ARG A 1 112 ? -2.672 1.236 21.529 1.00 92.62 112 ARG A N 1
ATOM 787 C CA . ARG A 1 112 ? -3.232 2.276 20.666 1.00 92.62 112 ARG A CA 1
ATOM 788 C C . ARG A 1 112 ? -2.131 3.171 20.116 1.00 92.62 112 ARG A C 1
ATOM 790 O O . ARG A 1 112 ? -1.074 3.308 20.734 1.00 92.62 112 ARG A O 1
ATOM 797 N N . LEU A 1 113 ? -2.402 3.808 18.983 1.00 93.88 113 LEU A N 1
ATOM 798 C CA . LEU A 1 113 ? -1.588 4.918 18.501 1.00 93.88 113 LEU A CA 1
ATOM 799 C C . LEU A 1 113 ? -1.928 6.175 19.312 1.00 93.88 113 LEU A C 1
ATOM 801 O O . LEU A 1 113 ? -3.102 6.483 19.519 1.00 93.88 113 LEU A O 1
ATOM 805 N N . ALA A 1 114 ? -0.916 6.905 19.762 1.00 92.69 114 ALA A N 1
ATOM 806 C CA . ALA A 1 114 ? -1.090 8.156 20.485 1.00 92.69 114 ALA A CA 1
ATOM 807 C C . ALA A 1 114 ? -0.161 9.241 19.933 1.00 92.69 114 ALA A C 1
ATOM 809 O O . ALA A 1 114 ? 0.917 8.951 19.410 1.00 92.69 114 ALA A O 1
ATOM 810 N N . ALA A 1 115 ? -0.586 10.496 20.080 1.00 91.50 115 ALA A N 1
ATOM 811 C CA . ALA A 1 115 ? 0.292 11.640 19.890 1.00 91.50 115 ALA A CA 1
ATOM 812 C C . ALA A 1 115 ? 1.423 11.589 20.928 1.00 91.50 115 ALA A C 1
ATOM 814 O O . ALA A 1 115 ? 1.173 11.308 22.104 1.00 91.50 115 ALA A O 1
ATOM 815 N N . GLY A 1 116 ? 2.654 11.862 20.503 1.00 84.75 116 GLY A N 1
ATOM 816 C CA . GLY A 1 116 ? 3.748 12.113 21.433 1.00 84.75 116 GLY A CA 1
ATOM 817 C C . GLY A 1 116 ? 3.731 13.534 21.979 1.00 84.75 116 GLY A C 1
ATOM 818 O O . GLY A 1 116 ? 2.820 14.321 21.734 1.00 84.75 116 GLY A O 1
ATOM 819 N N . GLY A 1 117 ? 4.770 13.870 22.742 1.00 81.44 117 GLY A N 1
ATOM 820 C CA . GLY A 1 117 ? 4.875 15.170 23.410 1.00 81.44 117 GLY A CA 1
ATOM 821 C C . GLY A 1 117 ? 5.467 16.302 22.564 1.00 81.44 117 GLY A C 1
ATOM 822 O O . GLY A 1 117 ? 5.439 17.443 23.017 1.00 81.44 117 GLY A O 1
ATOM 823 N N . GLY A 1 118 ? 6.038 16.012 21.389 1.00 79.25 118 GLY A N 1
ATOM 824 C CA . GLY A 1 118 ? 6.826 16.988 20.622 1.00 79.25 118 GLY A CA 1
ATOM 825 C C . GLY A 1 118 ? 6.048 17.795 19.575 1.00 79.25 118 GLY A C 1
ATOM 826 O O . GLY A 1 118 ? 6.583 18.770 19.053 1.00 79.25 118 GLY A O 1
ATOM 827 N N . GLY A 1 119 ? 4.777 17.461 19.315 1.00 86.56 119 GLY A N 1
ATOM 828 C CA . GLY A 1 119 ? 3.930 18.202 18.373 1.00 86.56 119 GLY A CA 1
ATOM 829 C C . GLY A 1 119 ? 4.308 18.001 16.903 1.00 86.56 119 GLY A C 1
ATOM 830 O O . GLY A 1 119 ? 3.994 18.845 16.063 1.00 86.56 119 GLY A O 1
ATOM 831 N N . THR A 1 120 ? 4.979 16.897 16.582 1.00 90.56 120 THR A N 1
ATOM 832 C CA . THR A 1 120 ? 5.302 16.484 15.212 1.00 90.56 120 THR A CA 1
ATOM 833 C C . THR A 1 120 ? 4.740 15.089 14.921 1.00 90.56 120 THR A C 1
ATOM 835 O O . THR A 1 120 ? 4.361 14.355 15.836 1.00 90.56 120 THR A O 1
ATOM 838 N N . LEU A 1 121 ? 4.649 14.704 13.643 1.00 89.88 121 LEU A N 1
ATOM 839 C CA . LEU A 1 121 ? 4.170 13.361 13.278 1.00 89.88 121 LEU A CA 1
ATOM 840 C C . LEU A 1 121 ? 5.212 12.282 13.599 1.00 89.88 121 LEU A C 1
ATOM 842 O O . LEU A 1 121 ? 4.863 11.123 13.813 1.00 89.88 121 LEU A O 1
ATOM 846 N N . GLU A 1 122 ? 6.480 12.673 13.677 1.00 88.56 122 GLU A N 1
ATOM 847 C CA . GLU A 1 122 ? 7.606 11.844 14.086 1.00 88.56 122 GLU A CA 1
ATOM 848 C C . GLU A 1 122 ? 7.507 11.417 15.558 1.00 88.56 122 GLU A C 1
ATOM 850 O O . GLU A 1 122 ? 8.097 10.410 15.942 1.00 88.56 122 GLU A O 1
ATOM 855 N N . ASP A 1 123 ? 6.730 12.142 16.367 1.00 89.31 123 ASP A N 1
ATOM 856 C CA . ASP A 1 123 ? 6.538 11.848 17.787 1.00 89.31 123 ASP A CA 1
ATOM 857 C C . ASP A 1 123 ? 5.416 10.840 18.053 1.00 89.31 123 ASP A C 1
AT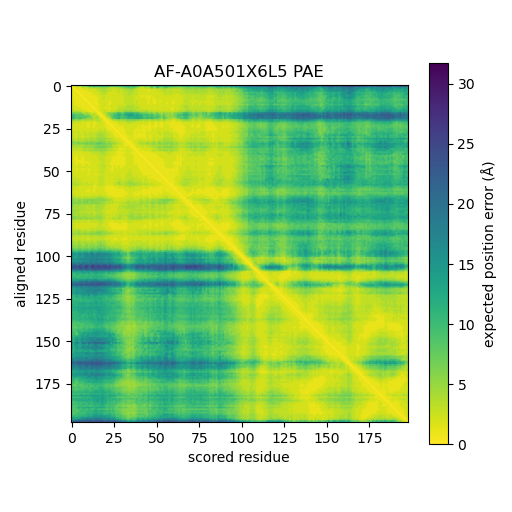OM 859 O O . ASP A 1 123 ? 5.119 10.557 19.211 1.00 89.31 123 ASP A O 1
ATOM 863 N N . LEU A 1 124 ? 4.744 10.312 17.026 1.00 93.44 124 LEU A N 1
ATOM 864 C CA . LEU A 1 124 ? 3.721 9.289 17.233 1.00 93.44 124 LEU A CA 1
ATOM 865 C C . LEU A 1 124 ? 4.303 8.086 17.987 1.00 93.44 124 LEU A C 1
ATOM 867 O O . LEU A 1 124 ? 5.408 7.624 17.712 1.00 93.44 124 LEU A O 1
ATOM 871 N N . VAL A 1 125 ? 3.538 7.559 18.943 1.00 92.81 125 VAL A N 1
ATOM 872 C CA . VAL A 1 125 ? 3.960 6.420 19.765 1.00 92.81 125 VAL A CA 1
ATOM 873 C C . VAL A 1 125 ? 2.890 5.345 19.821 1.00 92.81 125 VAL A C 1
ATOM 875 O O . VAL A 1 125 ? 1.690 5.616 19.751 1.00 92.81 125 VAL A O 1
ATOM 878 N N . ILE A 1 126 ? 3.337 4.106 20.013 1.00 93.62 126 ILE A N 1
ATOM 879 C CA . ILE A 1 126 ? 2.460 3.007 20.403 1.00 93.62 126 ILE A CA 1
ATOM 880 C C . ILE A 1 126 ? 2.392 2.971 21.928 1.00 93.62 126 ILE A C 1
ATOM 882 O O . ILE A 1 126 ? 3.398 2.746 22.601 1.00 93.62 126 ILE A O 1
ATOM 886 N N . GLN A 1 127 ? 1.203 3.209 22.477 1.00 91.88 127 GLN A N 1
ATOM 887 C CA . GLN A 1 127 ? 0.954 3.220 23.914 1.00 91.88 127 GLN A CA 1
ATOM 888 C C . GLN A 1 127 ? 0.192 1.948 24.328 1.00 91.88 127 GLN A C 1
ATOM 890 O O . GLN A 1 127 ? -0.794 1.604 23.671 1.00 91.88 127 GLN A O 1
ATOM 895 N N . PRO A 1 128 ? 0.578 1.269 25.427 1.00 91.69 128 PRO A N 1
ATOM 896 C CA . PRO A 1 128 ? -0.242 0.217 26.022 1.00 91.69 128 PRO A CA 1
ATOM 897 C C . PRO A 1 128 ? -1.643 0.729 26.369 1.00 91.69 128 PRO A C 1
ATOM 899 O O . PRO A 1 128 ? -1.789 1.831 26.898 1.00 91.69 128 PRO A O 1
ATOM 902 N N . CYS A 1 129 ? -2.655 -0.085 26.089 1.00 92.31 129 CYS A N 1
ATOM 903 C CA . CYS A 1 129 ? -4.060 0.228 26.333 1.00 92.31 129 CYS A CA 1
ATOM 904 C C . CYS A 1 129 ? -4.765 -0.974 26.998 1.00 92.31 129 CYS A C 1
ATOM 906 O O . CYS A 1 129 ? -5.675 -1.560 26.418 1.00 92.31 129 CYS A O 1
ATOM 908 N N . PRO A 1 130 ? -4.320 -1.432 28.185 1.00 91.62 130 PRO A N 1
ATOM 909 C CA . PRO A 1 130 ? -4.915 -2.592 28.857 1.00 91.62 130 PRO A CA 1
ATOM 910 C C . PRO A 1 130 ? -6.387 -2.381 29.241 1.00 91.62 130 PRO A C 1
ATOM 912 O O . PRO A 1 130 ? -7.121 -3.349 29.426 1.00 91.62 130 PRO A O 1
ATOM 915 N N . GLU A 1 131 ? -6.842 -1.131 29.347 1.00 91.12 131 GLU A N 1
ATOM 916 C CA . GLU A 1 131 ? -8.221 -0.784 29.685 1.00 91.12 131 GLU A CA 1
ATOM 917 C C . GLU A 1 131 ? -9.246 -1.386 28.712 1.00 91.12 131 GLU A C 1
ATOM 919 O O . GLU A 1 131 ? -10.319 -1.794 29.154 1.00 91.12 131 GLU A O 1
ATOM 924 N N . VAL A 1 132 ? -8.906 -1.561 27.425 1.00 91.75 132 VAL A N 1
ATOM 925 C CA . VAL A 1 132 ? -9.824 -2.180 26.448 1.00 91.75 132 VAL A CA 1
ATOM 926 C C . VAL A 1 132 ? -9.996 -3.688 26.647 1.00 91.75 132 VAL A C 1
ATOM 928 O O . VAL A 1 132 ? -10.856 -4.300 26.012 1.00 91.75 132 VAL A O 1
ATOM 931 N N . GLN A 1 133 ? -9.208 -4.304 27.534 1.00 91.62 133 GLN A N 1
ATOM 932 C CA . GLN A 1 133 ? -9.320 -5.715 27.919 1.00 91.62 133 GLN A CA 1
ATOM 933 C C . GLN A 1 133 ? -10.131 -5.920 29.211 1.00 91.62 133 GLN A C 1
ATOM 935 O O . GLN A 1 133 ? -10.365 -7.062 29.602 1.00 91.62 133 GLN A O 1
ATOM 940 N N . ALA A 1 134 ? -10.587 -4.853 29.877 1.00 93.81 134 ALA A N 1
ATOM 941 C CA . ALA A 1 134 ? -11.442 -4.970 31.059 1.00 93.81 134 ALA A CA 1
ATOM 942 C C . ALA A 1 134 ? -12.795 -5.643 30.726 1.00 93.81 134 ALA A C 1
ATOM 944 O O . ALA A 1 134 ? -13.254 -5.550 29.589 1.00 93.81 134 ALA A O 1
ATOM 945 N N . PRO A 1 135 ? -13.473 -6.313 31.677 1.00 96.31 135 PRO A N 1
ATOM 946 C CA . PRO A 1 135 ? -14.791 -6.903 31.424 1.00 96.31 135 PRO A CA 1
ATOM 947 C C . PRO A 1 135 ? -15.788 -5.889 30.846 1.00 96.31 135 PRO A C 1
ATOM 949 O O . PRO A 1 135 ? -15.854 -4.752 31.317 1.00 96.31 135 PRO A O 1
ATOM 952 N N . LEU A 1 136 ? -16.562 -6.308 29.840 1.00 97.12 136 LEU A N 1
ATOM 953 C CA . LEU A 1 136 ? -17.525 -5.433 29.170 1.00 97.12 136 LEU A CA 1
ATOM 954 C C . LEU A 1 136 ? -18.668 -5.024 30.104 1.00 97.12 136 LEU A C 1
ATOM 956 O O . LEU A 1 136 ? -19.218 -5.839 30.848 1.00 97.12 136 LEU A O 1
ATOM 960 N N . GLN A 1 137 ? -19.045 -3.750 30.029 1.00 96.94 137 GLN A N 1
ATOM 961 C CA . GLN A 1 137 ? -20.228 -3.205 30.688 1.00 96.94 137 GLN A CA 1
ATOM 962 C C . GLN A 1 137 ? -21.485 -3.428 29.835 1.00 96.94 137 GLN A C 1
ATOM 964 O O . GLN A 1 137 ? -21.413 -3.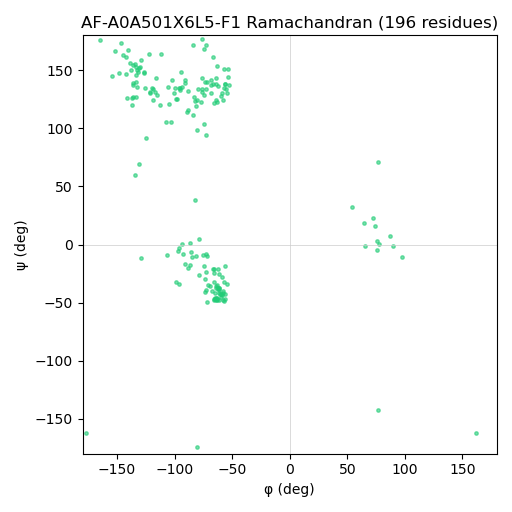866 28.684 1.00 96.94 137 GLN A O 1
ATOM 969 N N . ALA A 1 138 ? -22.650 -3.124 30.411 1.00 97.19 138 ALA A N 1
ATOM 970 C CA . ALA A 1 138 ? -23.917 -3.202 29.695 1.00 97.19 138 ALA A CA 1
ATOM 971 C C . ALA A 1 138 ? -23.900 -2.317 28.433 1.00 97.19 138 ALA A C 1
ATOM 973 O O . ALA A 1 138 ? -23.435 -1.177 28.474 1.00 97.19 138 ALA A O 1
ATOM 974 N N . GLY A 1 139 ? -24.377 -2.859 27.312 1.00 96.62 139 GLY A N 1
ATOM 975 C CA . GLY A 1 139 ? -24.413 -2.188 26.011 1.00 96.62 139 GLY A CA 1
ATOM 976 C C . GLY A 1 139 ? -23.070 -2.098 25.276 1.00 96.62 139 GLY A C 1
ATOM 977 O O . GLY A 1 139 ? -23.017 -1.500 24.205 1.00 96.62 139 GLY A O 1
ATOM 978 N N . GLN A 1 140 ? -21.983 -2.665 25.814 1.00 97.19 140 GLN A N 1
ATOM 979 C CA . GLN A 1 140 ? -20.670 -2.633 25.163 1.00 97.19 140 GLN A CA 1
ATOM 980 C C . GLN A 1 140 ? -20.407 -3.884 24.325 1.00 97.19 140 GLN A C 1
ATOM 982 O O . GLN A 1 140 ? -20.809 -4.989 24.681 1.00 97.19 140 GLN A O 1
ATOM 987 N N . VAL A 1 141 ? -19.641 -3.722 23.249 1.00 97.06 141 VAL A N 1
ATOM 988 C CA . VAL A 1 141 ? -19.050 -4.824 22.482 1.00 97.06 141 VAL A CA 1
ATOM 989 C C . VAL A 1 141 ? -17.550 -4.600 22.348 1.00 97.06 141 VAL A C 1
ATOM 991 O O . VAL A 1 141 ? -17.088 -3.463 22.254 1.00 97.06 141 VAL A O 1
ATOM 994 N N . ARG A 1 142 ? -16.777 -5.684 22.318 1.00 96.62 142 ARG A N 1
ATOM 995 C CA . ARG A 1 142 ? -15.349 -5.646 21.990 1.00 96.62 142 ARG A CA 1
ATOM 996 C C . ARG A 1 142 ? -15.176 -5.948 20.514 1.00 96.62 142 ARG A C 1
ATOM 998 O O . ARG A 1 142 ? -15.727 -6.931 20.032 1.00 96.62 142 ARG A O 1
ATOM 1005 N N . VAL A 1 143 ? -14.371 -5.152 19.818 1.00 96.25 143 VAL A N 1
ATOM 1006 C CA . VAL A 1 143 ? -14.156 -5.285 18.373 1.00 96.25 143 VAL A CA 1
ATOM 1007 C C . VAL A 1 143 ? -12.676 -5.518 18.079 1.00 96.25 143 VAL A C 1
ATOM 1009 O O . VAL A 1 143 ? -11.816 -4.771 18.542 1.00 96.25 143 VAL A O 1
ATOM 1012 N N . ALA A 1 144 ? -12.374 -6.539 17.279 1.00 94.94 144 ALA A N 1
ATOM 1013 C CA . ALA A 1 144 ? -11.098 -6.675 16.590 1.00 94.94 144 ALA A CA 1
ATOM 1014 C C . ALA A 1 144 ? -11.062 -5.651 15.456 1.00 94.94 144 ALA A C 1
ATOM 1016 O O . ALA A 1 144 ? -11.595 -5.892 14.370 1.00 94.94 144 ALA A O 1
ATOM 1017 N N . VAL A 1 145 ? -10.487 -4.484 15.738 1.00 94.75 145 VAL A N 1
ATOM 1018 C CA . VAL A 1 145 ? -10.392 -3.385 14.776 1.00 94.75 145 VAL A CA 1
ATOM 1019 C C . VAL A 1 145 ? -9.483 -3.798 13.617 1.00 94.75 145 VAL A C 1
ATOM 1021 O O . VAL A 1 145 ? -8.321 -4.144 13.822 1.00 94.75 145 VAL A O 1
ATOM 1024 N N . ALA A 1 146 ? -10.023 -3.763 12.399 1.00 95.50 146 ALA A N 1
ATOM 1025 C CA . ALA A 1 146 ? -9.301 -4.080 11.168 1.00 95.50 146 ALA A CA 1
ATOM 1026 C C . ALA A 1 146 ? -8.827 -2.814 10.440 1.00 95.50 146 ALA A C 1
ATOM 1028 O O . ALA A 1 146 ? -7.782 -2.826 9.794 1.00 95.50 146 ALA A O 1
ATOM 1029 N N . ALA A 1 147 ? -9.587 -1.721 10.552 1.00 96.00 147 ALA A N 1
ATOM 1030 C CA . ALA A 1 147 ? -9.249 -0.429 9.971 1.00 96.00 147 ALA A CA 1
ATOM 1031 C C . ALA A 1 147 ? -9.782 0.718 10.836 1.00 96.00 147 ALA A C 1
ATOM 1033 O O . ALA A 1 147 ? -10.848 0.605 11.443 1.00 96.00 147 ALA A O 1
ATOM 1034 N N . VAL A 1 148 ? -9.048 1.829 10.851 1.00 96.00 148 VAL A N 1
ATOM 1035 C CA . VAL A 1 148 ? -9.398 3.068 11.557 1.00 96.00 148 VAL A CA 1
ATOM 1036 C C . VAL A 1 148 ? -9.365 4.221 10.561 1.00 96.00 148 VAL A C 1
ATOM 1038 O O . VAL A 1 148 ? -8.429 4.328 9.767 1.00 96.00 148 VAL A O 1
ATOM 1041 N N . GLY A 1 149 ? -10.387 5.073 10.598 1.00 94.06 149 GLY A N 1
ATOM 1042 C CA . GLY A 1 149 ? -10.416 6.314 9.831 1.00 94.06 149 GLY A CA 1
ATOM 1043 C C . GLY A 1 149 ? -9.463 7.345 10.432 1.00 94.06 149 GLY A C 1
ATOM 1044 O O . GLY A 1 149 ? -9.459 7.560 11.645 1.00 94.06 149 GLY A O 1
ATOM 1045 N N . VAL A 1 150 ? -8.665 7.998 9.584 1.00 94.19 150 VAL A N 1
ATOM 1046 C CA . VAL A 1 150 ? -7.809 9.124 9.981 1.00 94.19 150 VAL A CA 1
ATOM 1047 C C . VAL A 1 150 ? -8.436 10.411 9.475 1.00 94.19 150 VAL A C 1
ATOM 1049 O O . VAL A 1 150 ? -8.617 10.599 8.272 1.00 94.19 150 VAL A O 1
ATOM 1052 N N . ASN A 1 151 ? -8.746 11.312 10.399 1.00 91.88 151 ASN A N 1
ATOM 1053 C CA . ASN A 1 151 ? -9.392 12.581 10.108 1.00 91.88 151 ASN A CA 1
ATOM 1054 C C . ASN A 1 151 ? -8.445 13.763 10.360 1.00 91.88 151 ASN A C 1
ATOM 1056 O O . ASN A 1 151 ? -7.453 13.661 11.080 1.00 91.88 151 ASN A O 1
ATOM 1060 N N . PHE A 1 152 ? -8.797 14.941 9.831 1.00 92.69 152 PHE A N 1
ATOM 1061 C CA . PHE A 1 152 ? -8.045 16.184 10.072 1.00 92.69 152 PHE A CA 1
ATOM 1062 C C . PHE A 1 152 ? -7.866 16.482 11.570 1.00 92.69 152 PHE A C 1
ATOM 1064 O O . PHE A 1 152 ? -6.823 16.966 12.002 1.00 92.69 152 PHE A O 1
ATOM 1071 N N . ARG A 1 153 ? -8.870 16.122 12.377 1.00 91.94 153 ARG A N 1
ATOM 1072 C CA . ARG A 1 153 ? -8.825 16.202 13.840 1.00 91.94 153 ARG A CA 1
ATOM 1073 C C . ARG A 1 153 ? -7.641 15.431 14.428 1.00 91.94 153 ARG A C 1
ATOM 1075 O O . ARG A 1 153 ? -6.998 15.937 15.341 1.00 91.94 153 ARG A O 1
ATOM 1082 N N . ASP A 1 154 ? -7.360 14.236 13.914 1.00 93.44 154 ASP A N 1
ATOM 1083 C CA . ASP A 1 154 ? -6.283 13.380 14.413 1.00 93.44 154 ASP A CA 1
ATOM 1084 C C . ASP A 1 154 ? -4.911 13.963 14.045 1.00 93.44 154 ASP A C 1
ATOM 1086 O O . ASP A 1 154 ? -3.998 13.937 14.862 1.00 93.44 154 ASP A O 1
ATOM 1090 N N . VAL A 1 155 ? -4.787 14.595 12.870 1.00 93.12 155 VAL A N 1
ATOM 1091 C CA . VAL A 1 155 ? -3.571 15.331 12.473 1.00 93.12 155 VAL A CA 1
ATOM 1092 C C . VAL A 1 155 ? -3.333 16.529 13.395 1.00 93.12 155 VAL A C 1
ATOM 1094 O O . VAL A 1 155 ? -2.236 16.704 13.915 1.00 93.12 155 VAL A O 1
ATOM 1097 N N . VAL A 1 156 ? -4.366 17.333 13.656 1.00 93.31 156 VAL A N 1
ATOM 1098 C CA . VAL A 1 156 ? -4.278 18.484 14.574 1.00 93.31 156 VAL A CA 1
ATOM 1099 C C . VAL A 1 156 ? -3.948 18.038 16.003 1.00 93.31 156 VAL A C 1
ATOM 1101 O O . VAL A 1 156 ? -3.170 18.704 16.688 1.00 93.31 156 VAL A O 1
ATOM 1104 N N . ALA A 1 157 ? -4.505 16.910 16.451 1.00 91.69 157 ALA A N 1
ATOM 1105 C CA . ALA A 1 157 ? -4.179 16.305 17.738 1.00 91.69 157 ALA A CA 1
ATOM 1106 C C . ALA A 1 157 ? -2.720 15.825 17.797 1.00 91.69 157 ALA A C 1
ATOM 1108 O O . ALA A 1 157 ? -2.024 16.141 18.758 1.00 91.69 157 ALA A O 1
ATOM 1109 N N . ALA A 1 158 ? -2.240 15.130 16.761 1.00 92.69 158 ALA A N 1
ATOM 1110 C CA . ALA A 1 158 ? -0.858 14.657 16.671 1.00 92.69 158 ALA A CA 1
ATOM 1111 C C . ALA A 1 158 ? 0.162 15.808 16.664 1.00 92.69 158 ALA A C 1
ATOM 1113 O O . ALA A 1 158 ? 1.201 15.714 17.310 1.00 92.69 158 ALA A O 1
ATOM 1114 N N . LEU A 1 159 ? -0.169 16.925 16.011 1.00 93.31 159 LEU A N 1
ATOM 1115 C CA . LEU A 1 159 ? 0.677 18.121 15.960 1.00 93.31 159 LEU A CA 1
ATOM 1116 C C . LEU A 1 159 ? 0.605 18.992 17.230 1.00 93.31 159 LEU A C 1
ATOM 1118 O O . LEU A 1 159 ? 1.166 20.084 17.263 1.00 93.31 159 LEU A O 1
ATOM 1122 N N . GLY A 1 160 ? -0.118 18.566 18.275 1.00 89.62 160 GLY A N 1
ATOM 1123 C CA . GLY A 1 160 ? -0.276 19.351 19.507 1.00 89.62 160 GLY A CA 1
ATOM 1124 C C . GLY A 1 160 ? -1.026 20.676 19.307 1.00 89.62 160 GLY A C 1
ATOM 1125 O O . GLY A 1 160 ? -0.946 21.574 20.141 1.00 89.62 160 GLY A O 1
ATOM 1126 N N . MET A 1 161 ? -1.759 20.810 18.200 1.00 91.19 161 MET A N 1
ATOM 1127 C CA . MET A 1 161 ? -2.490 22.022 17.817 1.00 91.19 161 MET A CA 1
ATOM 1128 C C . MET A 1 161 ? -3.954 22.002 18.283 1.00 91.19 161 MET A C 1
ATOM 1130 O O . MET A 1 161 ? -4.709 22.937 18.008 1.00 91.19 161 MET A O 1
ATOM 1134 N N . TYR A 1 162 ? -4.383 20.935 18.961 1.00 86.50 162 TYR A N 1
ATOM 1135 C CA . TYR A 1 162 ? -5.753 20.798 19.441 1.00 86.50 162 TYR A CA 1
ATOM 1136 C C . TYR A 1 162 ? -5.999 21.695 20.668 1.00 86.50 162 TYR A C 1
ATOM 1138 O O . TYR A 1 162 ? -5.234 21.624 21.631 1.00 86.50 162 TYR A O 1
ATOM 1146 N N . PRO A 1 163 ? -7.059 22.527 20.690 1.00 83.06 163 PRO A N 1
ATOM 1147 C CA . PRO A 1 163 ? -7.365 23.356 21.852 1.00 83.06 163 PRO A CA 1
ATOM 1148 C C . PRO A 1 163 ? -7.704 22.508 23.086 1.00 83.06 163 PRO A C 1
ATOM 1150 O O . PRO A 1 163 ? -8.659 21.734 23.077 1.00 83.06 163 PRO A O 1
ATOM 1153 N N . GLY A 1 164 ? -6.957 22.695 24.175 1.00 84.19 164 GLY A N 1
ATOM 1154 C CA . GLY A 1 164 ? -7.166 21.951 25.419 1.00 84.19 164 GLY A CA 1
ATOM 1155 C C . GLY A 1 164 ? -6.618 20.523 25.352 1.00 84.19 164 GLY A C 1
ATOM 1156 O O . GLY A 1 164 ? -5.551 20.287 24.794 1.00 84.19 164 GLY A O 1
ATOM 1157 N N . GLN A 1 165 ? -7.321 19.570 25.968 1.00 82.75 165 GLN A N 1
ATOM 1158 C CA . GLN A 1 165 ? -6.910 18.168 25.938 1.00 82.75 165 GLN A CA 1
ATOM 1159 C C . GLN A 1 165 ? -7.358 17.519 24.625 1.00 82.75 165 GLN A C 1
ATOM 1161 O O . GLN A 1 165 ? -8.554 17.437 24.343 1.00 82.75 165 GLN A O 1
ATOM 1166 N N . ALA A 1 166 ? -6.394 17.044 23.838 1.00 84.25 166 ALA A N 1
ATOM 1167 C CA . ALA A 1 166 ? -6.675 16.326 22.605 1.00 84.25 166 ALA A CA 1
ATOM 1168 C C . ALA A 1 166 ? -7.414 15.001 22.889 1.00 84.25 166 ALA A C 1
ATOM 1170 O O . ALA A 1 166 ? -7.054 14.294 23.840 1.00 84.25 166 ALA A O 1
ATOM 1171 N N . PRO A 1 167 ? -8.431 14.640 22.083 1.00 86.19 167 PRO A N 1
ATOM 1172 C CA . PRO A 1 167 ? -9.035 13.316 22.158 1.00 86.19 167 PRO A CA 1
ATOM 1173 C C . PRO A 1 167 ? -8.035 12.238 21.701 1.00 86.19 167 PRO A C 1
ATOM 1175 O O . PRO A 1 167 ? -7.072 12.554 20.995 1.00 86.19 167 PRO A O 1
ATOM 1178 N N . PRO A 1 168 ? -8.266 10.959 22.052 1.00 89.81 168 PRO A N 1
ATOM 1179 C CA . PRO A 1 168 ? -7.525 9.849 21.465 1.00 89.81 168 PRO A CA 1
ATOM 1180 C C . PRO A 1 168 ? -7.589 9.877 19.932 1.00 89.81 168 PRO A C 1
ATOM 1182 O O . PRO A 1 168 ? -8.614 10.243 19.346 1.00 89.81 168 PRO A O 1
ATOM 1185 N N . LEU A 1 169 ? -6.487 9.485 19.291 1.00 93.62 169 LEU A N 1
ATOM 1186 C CA . LEU A 1 169 ? -6.415 9.380 17.836 1.00 93.62 169 LEU A CA 1
ATOM 1187 C C . LEU A 1 169 ? -7.303 8.232 17.347 1.00 93.62 169 LEU A C 1
ATOM 1189 O O . LEU A 1 169 ? -7.328 7.171 17.970 1.00 93.62 169 LEU A O 1
ATOM 1193 N N . GLY A 1 170 ? -7.980 8.431 16.213 1.00 92.69 170 GLY A N 1
ATOM 1194 C CA . GLY A 1 170 ? -8.726 7.366 15.540 1.00 92.69 170 GLY A CA 1
ATOM 1195 C C . GLY A 1 170 ? -10.053 7.040 16.223 1.00 92.69 170 GLY A C 1
ATOM 1196 O O . GLY A 1 170 ? -10.209 5.991 16.838 1.00 92.69 170 GLY A O 1
ATOM 1197 N N . ALA A 1 171 ? -11.025 7.950 16.116 1.00 92.56 171 ALA A N 1
ATOM 1198 C CA . ALA A 1 171 ? -12.328 7.781 16.772 1.00 92.56 171 ALA A CA 1
ATOM 1199 C C . ALA A 1 171 ? -13.314 6.888 16.015 1.00 92.56 171 ALA A C 1
ATOM 1201 O O . ALA A 1 171 ? -14.368 6.590 16.561 1.00 92.56 171 ALA A O 1
ATOM 1202 N N . GLU A 1 172 ? -13.031 6.496 14.778 1.00 94.75 172 GLU A N 1
ATOM 1203 C CA . GLU A 1 172 ? -13.941 5.674 13.984 1.00 94.75 172 GLU A CA 1
ATOM 1204 C C . GLU A 1 172 ? -13.195 4.525 13.324 1.00 94.75 172 GLU A C 1
ATOM 1206 O O . GLU A 1 172 ? -12.034 4.658 12.934 1.00 94.75 172 GLU A O 1
ATOM 1211 N N . GLY A 1 173 ? -13.865 3.387 13.190 1.00 96.56 173 GLY A N 1
ATOM 1212 C CA . GLY A 1 173 ? -13.252 2.210 12.604 1.00 96.56 173 GLY A CA 1
ATOM 1213 C C . GLY A 1 173 ? -14.250 1.143 12.204 1.00 96.56 173 GLY A C 1
ATOM 1214 O O . GLY A 1 173 ? -15.457 1.256 12.428 1.00 96.56 173 GLY A O 1
ATOM 1215 N N . ALA A 1 174 ? -13.705 0.098 11.597 1.00 98.12 174 ALA A N 1
ATOM 1216 C CA . ALA A 1 174 ? -14.425 -1.099 11.209 1.00 98.12 174 ALA A CA 1
ATOM 1217 C C . ALA A 1 174 ? -13.660 -2.342 11.666 1.00 98.12 174 ALA A C 1
ATOM 1219 O O . ALA A 1 174 ? -12.425 -2.356 11.727 1.00 98.12 174 ALA A O 1
ATOM 1220 N N . GLY A 1 175 ? -14.399 -3.395 11.986 1.00 97.94 175 GLY A N 1
ATOM 1221 C CA . GLY A 1 175 ? -13.820 -4.622 12.506 1.00 97.94 175 GLY A CA 1
ATOM 1222 C C . GLY A 1 175 ? -14.852 -5.710 12.734 1.00 97.94 175 GLY A C 1
ATOM 1223 O O . GLY A 1 175 ? -15.959 -5.661 12.197 1.00 97.94 175 GLY A O 1
ATOM 1224 N N . VAL A 1 176 ? -14.464 -6.696 13.536 1.00 98.19 176 VAL A N 1
ATOM 1225 C CA . VAL A 1 176 ? -15.297 -7.858 13.863 1.00 98.19 176 VAL A CA 1
ATOM 1226 C C . VAL A 1 176 ? -15.543 -7.921 15.363 1.00 98.19 176 VAL A C 1
ATOM 1228 O O . VAL A 1 176 ? -14.607 -7.763 16.147 1.00 98.19 176 VAL A O 1
ATOM 1231 N N . VAL A 1 177 ? -16.784 -8.168 15.780 1.00 98.12 177 VAL A N 1
ATOM 1232 C CA . VAL A 1 177 ? -17.130 -8.339 17.198 1.00 98.12 177 VAL A CA 1
ATOM 1233 C C . VAL A 1 177 ? -16.438 -9.586 17.761 1.00 98.12 177 VAL A C 1
ATOM 1235 O O . VAL A 1 177 ? -16.604 -10.690 17.246 1.00 98.12 177 VAL A O 1
ATOM 1238 N N . LEU A 1 178 ? -15.675 -9.409 18.839 1.00 96.50 178 LEU A N 1
ATOM 1239 C CA . LEU A 1 178 ? -15.006 -10.468 19.600 1.00 96.50 178 LEU A CA 1
ATOM 1240 C C . LEU A 1 178 ? -15.809 -10.913 20.821 1.00 96.50 178 LEU A C 1
ATOM 1242 O O . LEU A 1 178 ? -15.748 -12.075 21.209 1.00 96.50 178 LEU A O 1
ATOM 1246 N N . GLU A 1 179 ? -16.526 -9.984 21.448 1.00 97.56 179 GLU A N 1
ATOM 1247 C CA . GLU A 1 179 ? -17.254 -10.225 22.691 1.00 97.56 179 GLU A CA 1
ATOM 1248 C C . GLU A 1 179 ? -18.417 -9.239 22.806 1.00 97.56 179 GLU A C 1
ATOM 1250 O O . GLU A 1 179 ? -18.300 -8.080 22.401 1.00 97.56 179 GLU A O 1
ATOM 1255 N N . THR A 1 180 ? -19.527 -9.696 23.375 1.00 98.19 180 THR A N 1
ATOM 1256 C CA . THR A 1 180 ? -20.720 -8.891 23.643 1.00 98.19 180 THR A CA 1
ATOM 1257 C C . THR A 1 180 ? -20.936 -8.788 25.146 1.00 98.19 180 THR A C 1
ATOM 1259 O O . THR A 1 180 ? -20.962 -9.807 25.841 1.00 98.19 180 THR A O 1
ATOM 1262 N N . GLY A 1 181 ? -21.095 -7.569 25.650 1.00 97.25 181 GLY A N 1
ATOM 1263 C CA . GLY A 1 181 ? -21.418 -7.300 27.043 1.00 97.25 181 GLY A CA 1
ATOM 1264 C C . GLY A 1 181 ? -22.892 -7.568 27.367 1.00 97.25 181 GLY A C 1
ATOM 1265 O O . GLY A 1 181 ? -23.684 -7.906 26.482 1.00 97.25 181 GLY A O 1
ATOM 1266 N N . PRO A 1 182 ? -23.288 -7.409 28.641 1.00 97.69 182 PRO A N 1
ATOM 1267 C CA . PRO A 1 182 ? -24.686 -7.510 29.051 1.00 97.69 182 PRO A CA 1
ATOM 1268 C C . PRO A 1 182 ? -25.600 -6.581 28.236 1.00 97.69 182 PRO A C 1
ATOM 1270 O O . PRO A 1 182 ? -25.175 -5.519 27.797 1.00 97.69 182 PRO A O 1
ATOM 1273 N N . GLU A 1 183 ? -26.867 -6.959 28.063 1.00 96.62 183 GLU A N 1
ATOM 1274 C CA . GLU A 1 183 ? -27.911 -6.144 27.402 1.00 96.62 183 GLU A CA 1
ATOM 1275 C C . GLU A 1 183 ? -27.711 -5.859 25.897 1.00 96.62 183 GLU A C 1
ATOM 1277 O O . GLU A 1 183 ? -28.600 -5.286 25.269 1.00 96.62 183 GLU A O 1
ATOM 1282 N N . VAL A 1 184 ? -26.621 -6.327 25.280 1.00 97.75 184 VAL A N 1
ATOM 1283 C CA . VAL A 1 184 ? -26.473 -6.353 23.816 1.00 97.75 184 VAL A CA 1
ATOM 1284 C C . VAL A 1 184 ? -27.297 -7.514 23.255 1.00 97.75 184 VAL A C 1
ATOM 1286 O O . VAL A 1 184 ? -27.110 -8.663 23.656 1.00 97.75 184 VAL A O 1
ATOM 1289 N N . THR A 1 185 ? -28.236 -7.222 22.352 1.00 97.06 185 THR A N 1
ATOM 1290 C CA . THR A 1 185 ? -29.181 -8.226 21.805 1.00 97.06 185 THR A CA 1
ATOM 1291 C C . THR A 1 185 ? -29.250 -8.246 20.279 1.00 97.06 185 THR A C 1
ATOM 1293 O O . THR A 1 185 ? -29.814 -9.171 19.700 1.00 97.06 185 THR A O 1
ATOM 1296 N N . ASP A 1 186 ? -28.672 -7.240 19.635 1.00 97.38 186 ASP A N 1
ATOM 1297 C CA . ASP A 1 186 ? -28.712 -6.966 18.202 1.00 97.38 186 ASP A CA 1
ATOM 1298 C C . ASP A 1 186 ? -27.392 -7.280 17.481 1.00 97.38 186 ASP A C 1
ATOM 1300 O O . ASP A 1 186 ? -27.363 -7.281 16.252 1.00 97.38 186 ASP A O 1
ATOM 1304 N N . LEU A 1 187 ? -26.328 -7.583 18.232 1.00 97.75 187 LEU A N 1
ATOM 1305 C CA . LEU A 1 187 ? -25.008 -7.960 17.726 1.00 97.75 187 LEU A CA 1
ATOM 1306 C C . LEU A 1 187 ? -24.550 -9.288 18.333 1.00 97.75 187 LEU A C 1
ATOM 1308 O O . LEU A 1 187 ? -24.841 -9.593 19.492 1.00 97.75 187 LEU A O 1
ATOM 1312 N N . ALA A 1 188 ? -23.779 -10.047 17.563 1.00 98.12 188 ALA A N 1
ATOM 1313 C CA . ALA A 1 188 ? -23.172 -11.305 17.963 1.00 98.12 188 ALA A CA 1
ATOM 1314 C C . ALA A 1 188 ? -21.668 -11.335 17.654 1.00 98.12 188 ALA A C 1
ATOM 1316 O O . ALA A 1 188 ? -21.149 -10.609 16.807 1.00 98.12 188 ALA A O 1
ATOM 1317 N N . VAL A 1 189 ? -20.948 -12.220 18.346 1.00 98.38 189 VAL A N 1
ATOM 1318 C CA . VAL A 1 189 ? -19.538 -12.500 18.045 1.00 98.38 189 VAL A CA 1
ATOM 1319 C C . VAL A 1 189 ? -19.403 -12.985 16.600 1.00 98.38 189 VAL A C 1
ATOM 1321 O O . VAL A 1 189 ? -20.104 -13.906 16.183 1.00 98.38 189 VAL A O 1
ATOM 1324 N N . GLY A 1 190 ? -18.472 -12.388 15.856 1.00 98.31 190 GLY A N 1
ATOM 1325 C CA . GLY A 1 190 ? -18.258 -12.648 14.432 1.00 98.31 190 GLY A CA 1
ATOM 1326 C C . GLY A 1 190 ? -18.926 -11.641 13.493 1.00 98.31 190 GLY A C 1
ATOM 1327 O O . GLY A 1 190 ? -18.594 -11.635 12.307 1.00 98.31 190 GLY A O 1
ATOM 1328 N N . ASP A 1 191 ? -19.796 -10.762 13.997 1.00 98.56 191 ASP A N 1
ATOM 1329 C CA . ASP A 1 191 ? -20.427 -9.733 13.170 1.00 98.56 191 ASP A CA 1
ATOM 1330 C C . ASP A 1 191 ? -19.415 -8.680 12.713 1.00 98.56 191 ASP A C 1
ATOM 1332 O O . ASP A 1 191 ? -18.584 -8.201 13.491 1.00 98.56 191 ASP A O 1
ATOM 1336 N N . ALA A 1 192 ? -19.514 -8.295 11.440 1.00 98.38 192 ALA A N 1
ATOM 1337 C CA . ALA A 1 192 ? -18.783 -7.163 10.892 1.00 98.38 192 ALA A CA 1
ATOM 1338 C C . ALA A 1 192 ? -19.501 -5.859 11.264 1.00 98.38 192 ALA A C 1
ATOM 1340 O O . ALA A 1 192 ? -2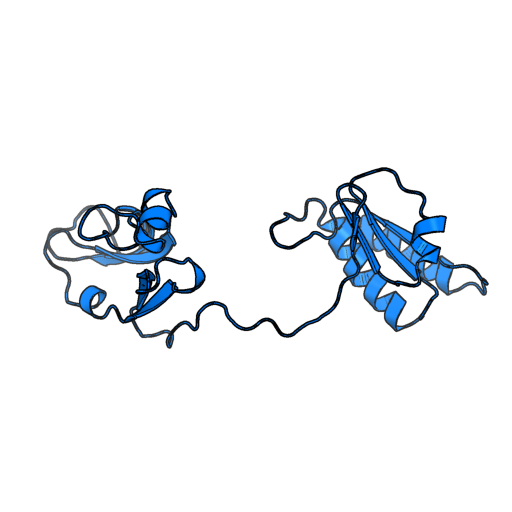0.679 -5.681 10.951 1.00 98.38 192 ALA A O 1
ATOM 1341 N N . VAL A 1 193 ? -18.781 -4.939 11.902 1.00 98.19 193 VAL A N 1
ATOM 1342 C CA . VAL A 1 193 ? -19.324 -3.673 12.411 1.00 98.19 193 VAL A CA 1
ATOM 1343 C C . VAL A 1 193 ? -18.467 -2.487 11.978 1.00 98.19 193 VAL A C 1
ATOM 1345 O O . VAL A 1 193 ? -17.260 -2.619 11.764 1.00 98.19 193 VAL A O 1
ATOM 1348 N N . MET A 1 194 ? -19.092 -1.314 11.873 1.00 97.56 194 MET A N 1
ATOM 1349 C CA . MET A 1 194 ? -18.417 -0.024 11.711 1.00 97.56 194 MET A CA 1
ATOM 1350 C C . MET A 1 194 ? -19.085 1.035 12.585 1.00 97.56 194 MET A C 1
ATOM 1352 O O . MET A 1 194 ? -20.294 0.977 12.814 1.00 97.56 194 MET A O 1
ATOM 1356 N N . GLY A 1 195 ? -18.316 2.018 13.041 1.00 95.81 195 GLY A N 1
ATOM 1357 C CA . GLY A 1 195 ? -18.852 3.127 13.822 1.00 95.81 195 GLY A CA 1
ATOM 1358 C C . GLY A 1 195 ? -17.780 3.877 14.597 1.00 95.81 195 GLY A C 1
ATOM 1359 O O . GLY A 1 195 ? -16.589 3.768 14.304 1.00 95.81 195 GLY A O 1
ATOM 1360 N N . PHE A 1 196 ? -18.225 4.634 15.598 1.00 93.31 196 PHE A N 1
ATOM 1361 C CA . PHE A 1 196 ? -17.334 5.311 16.532 1.00 93.31 196 PHE A CA 1
ATOM 1362 C C . PHE A 1 196 ? -16.822 4.337 17.597 1.00 93.31 196 PHE A C 1
ATOM 1364 O O . PHE A 1 196 ? -17.597 3.574 18.173 1.00 93.31 196 PHE A O 1
ATOM 1371 N N . LEU A 1 197 ? -15.517 4.381 17.848 1.00 89.44 197 LEU A N 1
ATOM 1372 C CA . LEU A 1 197 ? -14.825 3.613 18.877 1.00 89.44 197 LEU A CA 1
ATOM 1373 C C . LEU A 1 197 ? -14.789 4.430 20.176 1.00 89.44 197 LEU A C 1
ATOM 1375 O O . LEU A 1 197 ? -14.607 5.651 20.134 1.00 89.44 197 LEU A O 1
ATOM 1379 N N . GLY A 1 198 ? -14.965 3.763 21.318 1.00 77.81 198 GLY A N 1
ATOM 1380 C CA . GLY A 1 198 ? -15.037 4.379 22.646 1.00 77.81 198 GLY A CA 1
ATOM 1381 C C . GLY A 1 198 ? -14.407 3.523 23.728 1.00 77.81 198 GLY A C 1
ATOM 1382 O O . GLY A 1 198 ? -14.298 2.294 23.513 1.00 77.81 198 GLY A O 1
#

Foldseek 3Di:
DVLLVVLVVVLCVQVVDDDPAAAEDEEEQLDDDVPDHRPDVSSVVSVVVVVVSCVVPPLRYAYEYEPDDDDSVVVSVPPARYWYYDPNDIDGDDDDDDPDLADDDDPPFAWAWFAADQLDLSRIYIGTDCVLVPADDAPDFRWPFPDFDFDPLLNCRNNVNDP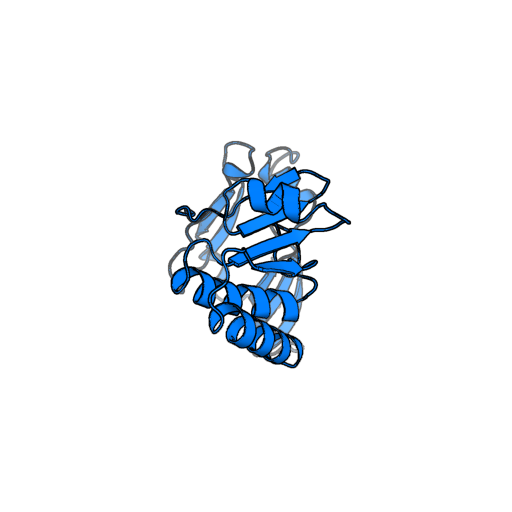DHRDGGGQWTKGFTCGDHHNDDPDDGGDIDIDTDD

Organism: NCBI:txid92403

pLDDT: mean 92.8, std 5.5, range [65.88, 98.56]

Solvent-accessible surface area (backbone atoms only — not comparable to full-atom values): 11986 Å² total; per-residue (Å²): 112,68,63,43,51,56,51,46,54,50,50,52,62,54,69,76,44,98,63,101,64,64,47,75,49,77,43,56,36,32,65,66,60,95,93,52,77,67,78,25,67,59,45,30,51,37,50,58,54,51,52,54,53,30,73,78,36,74,84,41,44,31,41,36,30,33,82,64,95,74,65,63,70,64,56,58,66,71,75,55,58,43,40,40,36,52,97,89,42,83,44,66,88,77,93,69,92,75,78,72,93,67,79,80,75,63,94,87,61,50,62,42,64,36,58,37,92,74,35,36,78,87,33,53,40,77,40,83,36,65,74,84,71,52,85,64,49,74,68,34,69,44,63,52,72,75,47,65,53,86,50,72,67,39,55,34,32,23,39,62,67,36,86,76,81,58,72,78,53,56,50,31,33,32,30,30,30,69,41,71,18,49,89,52,82,89,70,56,68,71,40,79,49,72,48,76,61,132

InterPro domains:
  IPR011032 GroES-like superfamily [SSF50129] (124-197)
  IPR013154 Alcohol dehydrogenase-like, N-terminal [PF08240] (138-194)
  IPR036291 NAD(P)-binding domain superfamily [SSF51735] (2-99)
  IPR050091 Polyketide and Nonribosomal Peptide Biosynthesis Enzymes [PTHR43775] (6-197)
  IPR055123 Polyketide synthase extender module SpnB-like, Rossmann fold domain [PF22953] (2-95)

Mean predicted aligned error: 7.33 Å

Radius of gyration: 25.46 Å; Cα contacts (8 Å, |Δi|>4): 307; chains: 1; bounding box: 56×40×62 Å

Nearest PDB structures (foldseek):
  1qor-assembly1_B  TM=7.235E-01  e=1.584E-03  Escherichia coli
  3jyl-assembly1_A  TM=7.049E-01  e=3.123E-03  Pseudomonas syringae pv. tomato
  4jbg-assembly1_A  TM=6.447E-01  e=3.123E-03  Pyrobaculum aerophilum str. IM2
  4jbh-assembly2_B  TM=6.324E-01  e=2.396E-02  Pyrobaculum aerophilum str. IM2
  6lyh-assembly4_H-4  TM=4.478E-01  e=2.958E+00  Camellia sinensis var. assamica